Protein AF-A0AB38U977-F1 (afdb_monomer_lite)

Secondary structure (DSSP, 8-state):
-PPPP--GGGSPPP-S--SEEEEEE-TTSPEEEEEHHHHHHHHHHHHHHHHHHHHHHHHHHHHHHHHHHHHHHHHHHHHHHHHHHHHHHHHHHHHHHHHHHHHHHHHHHHHHHHHHHHHHHHHHHHHHHHHHHHHHHHHHHHHHHHHHHHHHHHHHHHHHHHHHHHHHHHHHHHHHHHHHHHHHHHHHS--EE-TTSEEEEEETTTTEEEEEEEES-------EEEE-TTT--EEEE--TTS-GGGEEEETTEEEE---

Sequence (259 aa):
MPVKKIKVSQLKAATTLVGLWTLGVDATNKSVKVSLEFIKKAYDDVVAATKKALDAATNADTSRTQIEANESTRQTNETARVKAETNRATAETARAKAETNRSTAETDRVKAETARSTAETGRANAEKTRVESEKERVSAETARIKAEEGRVSTEKNRVTEFATIKKNAETATGNANTQADRAKDFSDHQPYMGDNGNWWKWDEAKKEYVDTGILAKGGVLYPSFDINPENMHLYMTYQDDISADMFELKEGHLIFKFK

Structure (mmCIF, N/CA/C/O backbone):
data_AF-A0AB38U977-F1
#
_entry.id   AF-A0AB38U977-F1
#
loop_
_atom_site.group_PDB
_atom_site.id
_atom_site.type_symbol
_atom_site.label_atom_id
_atom_site.label_alt_id
_atom_site.label_comp_id
_atom_site.label_asym_id
_atom_site.label_entity_id
_atom_site.label_seq_id
_atom_site.pdbx_PDB_ins_code
_atom_site.Cartn_x
_atom_site.Cartn_y
_atom_site.Cartn_z
_atom_site.occupancy
_atom_site.B_iso_or_equiv
_atom_site.auth_seq_id
_atom_site.auth_comp_id
_atom_site.auth_asym_id
_atom_site.auth_atom_id
_atom_site.pdbx_PDB_model_num
ATOM 1 N N . MET A 1 1 ? -56.861 -24.129 141.478 1.00 42.22 1 MET A N 1
ATOM 2 C CA . MET A 1 1 ? -56.143 -22.896 141.882 1.00 42.22 1 MET A CA 1
ATOM 3 C C . MET A 1 1 ? -57.058 -21.699 141.629 1.00 42.22 1 MET A C 1
ATOM 5 O O . MET A 1 1 ? -57.689 -21.695 140.576 1.00 42.22 1 MET A O 1
ATOM 9 N N . PRO A 1 2 ? -57.195 -20.727 142.548 1.00 51.97 2 PRO A N 1
ATOM 10 C CA . PRO A 1 2 ? -58.042 -19.560 142.316 1.00 51.97 2 PRO A CA 1
ATOM 11 C C . PRO A 1 2 ? -57.415 -18.635 141.263 1.00 51.97 2 PRO A C 1
ATOM 13 O O . PRO A 1 2 ? -56.235 -18.300 141.342 1.00 51.97 2 PRO A O 1
ATOM 16 N N . VAL A 1 3 ? -58.209 -18.228 140.269 1.00 55.94 3 VAL A N 1
ATOM 17 C CA . VAL A 1 3 ? -57.781 -17.325 139.189 1.00 55.94 3 VAL A CA 1
ATOM 18 C C . VAL A 1 3 ? -57.769 -15.888 139.717 1.00 55.94 3 VAL A C 1
ATOM 20 O O . VAL A 1 3 ? -58.807 -15.342 140.092 1.00 55.94 3 VAL A O 1
ATOM 23 N N . LYS A 1 4 ? -56.590 -15.263 139.762 1.00 64.00 4 LYS A N 1
ATOM 24 C CA . LYS A 1 4 ? -56.407 -13.887 140.245 1.00 64.00 4 LYS A CA 1
ATOM 25 C C . LYS A 1 4 ? -56.803 -12.894 139.142 1.00 64.00 4 LYS A C 1
ATOM 27 O O . LYS A 1 4 ? -56.197 -12.891 138.074 1.00 64.00 4 LYS A O 1
ATOM 32 N N . LYS A 1 5 ? -57.820 -12.058 139.384 1.00 69.56 5 LYS A N 1
ATOM 33 C CA . LYS A 1 5 ? -58.253 -11.005 138.445 1.00 69.56 5 LYS A CA 1
ATOM 34 C C . LYS A 1 5 ? -57.304 -9.802 138.532 1.00 69.56 5 LYS A C 1
ATOM 36 O O . LYS A 1 5 ? -57.055 -9.300 139.625 1.00 69.56 5 LYS A O 1
ATOM 41 N N . ILE A 1 6 ? -56.799 -9.342 137.390 1.00 72.44 6 ILE A N 1
ATOM 42 C CA . ILE A 1 6 ? -55.936 -8.156 137.237 1.00 72.44 6 ILE A CA 1
ATOM 43 C C . ILE A 1 6 ? -56.694 -7.064 136.476 1.00 72.44 6 ILE A C 1
ATOM 45 O O . ILE A 1 6 ? -57.514 -7.371 135.610 1.00 72.44 6 ILE A O 1
ATOM 49 N N . LYS A 1 7 ? -56.456 -5.789 136.814 1.00 70.94 7 LYS A N 1
ATOM 50 C CA . LYS A 1 7 ? -57.070 -4.652 136.104 1.00 70.94 7 LYS A CA 1
ATOM 51 C C . LYS A 1 7 ? -56.415 -4.490 134.729 1.00 70.94 7 LYS A C 1
ATOM 53 O O . LYS A 1 7 ? -55.223 -4.736 134.586 1.00 70.94 7 LYS A O 1
ATOM 58 N N . VAL A 1 8 ? -57.167 -4.022 133.730 1.00 65.00 8 VAL A N 1
ATOM 59 C CA . VAL A 1 8 ? -56.669 -3.835 132.349 1.00 65.00 8 VAL A CA 1
ATOM 60 C C . VAL A 1 8 ? -55.448 -2.905 132.295 1.00 65.00 8 VAL A C 1
ATOM 62 O O . VAL A 1 8 ? -54.514 -3.168 131.549 1.00 65.00 8 VAL A O 1
ATOM 65 N N . SER A 1 9 ? -55.386 -1.890 133.163 1.00 71.88 9 SER A N 1
ATOM 66 C CA . SER A 1 9 ? -54.233 -0.985 133.299 1.00 71.88 9 SER A CA 1
ATOM 67 C C . SER A 1 9 ? -52.959 -1.641 133.853 1.00 71.88 9 SER A C 1
ATOM 69 O O . SER A 1 9 ? -51.909 -1.009 133.871 1.00 71.88 9 SER A O 1
ATOM 71 N N . GLN A 1 10 ? -53.043 -2.888 134.325 1.00 67.69 10 GLN A N 1
ATOM 72 C CA . GLN A 1 10 ? -51.921 -3.671 134.855 1.00 67.69 10 GLN A CA 1
ATOM 73 C C . GLN A 1 10 ? -51.396 -4.700 133.841 1.00 67.69 10 GLN A C 1
ATOM 75 O O . GLN A 1 10 ? -50.469 -5.449 134.151 1.00 67.69 10 GLN A O 1
ATOM 80 N N . LEU A 1 11 ? -51.985 -4.766 132.641 1.00 66.50 11 LEU A N 1
ATOM 81 C CA . LEU A 1 11 ? -51.494 -5.606 131.553 1.00 66.50 11 LEU A CA 1
ATOM 82 C C . LEU A 1 11 ? -50.269 -4.946 130.910 1.00 66.50 11 LEU A C 1
ATOM 84 O O . LEU A 1 11 ? -50.268 -3.748 130.635 1.00 66.50 11 LEU A O 1
ATOM 88 N N . LYS A 1 12 ? -49.216 -5.732 130.660 1.00 67.50 12 LYS A N 1
ATOM 89 C CA . LYS A 1 12 ? -48.043 -5.248 129.922 1.00 67.50 12 LYS A CA 1
ATOM 90 C C . LYS A 1 12 ? -48.461 -4.874 128.501 1.00 67.50 12 LYS A C 1
ATOM 92 O O . LYS A 1 12 ? -49.124 -5.667 127.834 1.00 67.50 12 LYS A O 1
ATOM 97 N N . ALA A 1 13 ? -48.035 -3.697 128.043 1.00 65.69 13 ALA A N 1
ATOM 98 C CA . ALA A 1 13 ? -48.153 -3.323 126.641 1.00 65.69 13 ALA A CA 1
ATOM 99 C C . ALA A 1 13 ? -47.476 -4.401 125.786 1.00 65.69 13 ALA A C 1
ATOM 101 O O . ALA A 1 13 ? -46.356 -4.826 126.083 1.00 65.69 13 ALA A O 1
ATOM 102 N N . ALA A 1 14 ? -48.180 -4.886 124.767 1.00 62.53 14 ALA A N 1
ATOM 103 C CA . ALA A 1 14 ? -47.634 -5.901 123.888 1.00 62.53 14 ALA A CA 1
ATOM 104 C C . ALA A 1 14 ? -46.450 -5.309 123.115 1.00 62.53 14 ALA A C 1
ATOM 106 O O . ALA A 1 14 ? -46.581 -4.299 122.428 1.00 62.53 14 ALA A O 1
ATOM 107 N N . THR A 1 15 ? -45.291 -5.944 123.245 1.00 60.41 15 THR A N 1
ATOM 108 C CA . THR A 1 15 ? -44.050 -5.544 122.569 1.00 60.41 15 THR A CA 1
ATOM 109 C C . THR A 1 15 ? -43.818 -6.319 121.271 1.00 60.41 15 THR A C 1
ATOM 111 O O . THR A 1 15 ? -42.844 -6.057 120.571 1.00 60.41 15 THR A O 1
ATOM 114 N N . THR A 1 16 ? -44.692 -7.282 120.944 1.00 61.00 16 THR A N 1
ATOM 115 C CA . THR A 1 16 ? -44.579 -8.151 119.763 1.00 61.00 16 THR A CA 1
ATOM 116 C C . THR A 1 16 ? -45.948 -8.381 119.122 1.00 61.00 16 THR A C 1
ATOM 118 O O . THR A 1 16 ? -46.975 -8.344 119.800 1.00 61.00 16 THR A O 1
ATOM 121 N N . LEU A 1 17 ? -45.958 -8.635 117.814 1.00 58.91 17 LEU A N 1
ATOM 122 C CA . LEU A 1 17 ? -47.169 -8.867 117.016 1.00 58.91 17 LEU A CA 1
ATOM 123 C C . LEU A 1 17 ? -47.552 -10.357 116.909 1.00 58.91 17 LEU A C 1
ATOM 125 O O . LEU A 1 17 ? -48.301 -10.735 116.014 1.00 58.91 17 LEU A O 1
ATOM 129 N N . VAL A 1 18 ? -47.030 -11.213 117.791 1.00 59.50 18 VAL A N 1
ATOM 130 C CA . VAL A 1 18 ? -47.290 -12.662 117.774 1.00 59.50 18 VAL A CA 1
ATOM 131 C C . VAL A 1 18 ? -48.462 -12.982 118.713 1.00 59.50 18 VAL A C 1
ATOM 133 O O . VAL A 1 18 ? -48.432 -12.582 119.878 1.00 59.50 18 VAL A O 1
ATOM 136 N N . GLY A 1 19 ? -49.496 -13.682 118.219 1.00 63.62 19 GLY A N 1
ATOM 137 C CA . GLY A 1 19 ? -50.688 -14.078 118.986 1.00 63.62 19 GLY A CA 1
ATOM 138 C C . GLY A 1 19 ? -52.047 -13.584 118.453 1.00 63.62 19 GLY A C 1
ATOM 139 O O . GLY A 1 19 ? -52.151 -12.838 117.478 1.00 63.62 19 GLY A O 1
ATOM 140 N N . LEU A 1 20 ? -53.127 -14.015 119.121 1.00 61.03 20 LEU A N 1
ATOM 141 C CA . LEU A 1 20 ? -54.513 -13.638 118.807 1.00 61.03 20 LEU A CA 1
ATOM 142 C C . LEU A 1 20 ? -54.880 -12.308 119.472 1.00 61.03 20 LEU A C 1
ATOM 144 O O . LEU A 1 20 ? -54.935 -12.224 120.701 1.00 61.03 20 LEU A O 1
ATOM 148 N N . TRP A 1 21 ? -55.209 -11.302 118.666 1.00 62.78 21 TRP A N 1
ATOM 149 C CA . TRP A 1 21 ? -55.650 -10.002 119.168 1.00 62.78 21 TRP A CA 1
ATOM 150 C C . TRP A 1 21 ? -57.174 -9.925 119.185 1.00 62.78 21 TRP A C 1
ATOM 152 O O . TRP A 1 21 ? -57.846 -10.237 118.200 1.00 62.78 21 TRP A O 1
ATOM 162 N N . THR A 1 22 ? -57.726 -9.538 120.335 1.00 63.22 22 THR A N 1
ATOM 163 C CA . THR A 1 22 ? -59.158 -9.278 120.501 1.00 63.22 22 THR A CA 1
ATOM 164 C C . THR A 1 22 ? -59.525 -7.944 119.875 1.00 63.22 22 THR A C 1
ATOM 166 O O . THR A 1 22 ? -59.123 -6.903 120.383 1.00 63.22 22 THR A O 1
ATOM 169 N N . LEU A 1 23 ? -60.312 -7.985 118.801 1.00 65.19 23 LEU A N 1
ATOM 170 C CA . LEU A 1 23 ? -60.865 -6.792 118.145 1.00 65.19 23 LEU A CA 1
ATOM 171 C C . LEU A 1 23 ? -62.081 -6.237 118.901 1.00 65.19 23 LEU A C 1
ATOM 173 O O . LEU A 1 23 ? -62.379 -5.051 118.823 1.00 65.19 23 LEU A O 1
ATOM 177 N N . GLY A 1 24 ? -62.773 -7.107 119.637 1.00 66.19 24 GLY A N 1
ATOM 178 C CA . GLY A 1 24 ? -63.973 -6.794 120.400 1.00 66.19 24 GLY A CA 1
ATOM 179 C C . GLY A 1 24 ? -64.594 -8.056 120.994 1.00 66.19 24 GLY A C 1
ATOM 180 O O . GLY A 1 24 ? -63.995 -9.138 120.960 1.00 66.19 24 GLY A O 1
ATOM 181 N N . VAL A 1 25 ? -65.801 -7.921 121.537 1.00 64.62 25 VAL A N 1
ATOM 182 C CA . VAL A 1 25 ? -66.646 -9.052 121.931 1.00 64.62 25 VAL A CA 1
ATOM 183 C C . VAL A 1 25 ? -67.865 -9.113 121.020 1.00 64.62 25 VAL A C 1
ATOM 185 O O . VAL A 1 25 ? -68.363 -8.081 120.579 1.00 64.62 25 VAL A O 1
ATOM 188 N N . ASP A 1 26 ? -68.314 -10.319 120.700 1.00 68.69 26 ASP A N 1
ATOM 189 C CA . ASP A 1 26 ? -69.550 -10.522 119.955 1.00 68.69 26 ASP A CA 1
ATOM 190 C C . ASP A 1 26 ? -70.787 -10.219 120.822 1.00 68.69 26 ASP A C 1
ATOM 192 O O . ASP A 1 26 ? -70.689 -9.940 122.021 1.00 68.69 26 ASP A O 1
ATOM 196 N N . ALA A 1 27 ? -71.977 -10.311 120.222 1.00 68.62 27 ALA A N 1
ATOM 197 C CA . ALA A 1 27 ? -73.258 -10.090 120.899 1.00 68.62 27 ALA A CA 1
ATOM 198 C C . ALA A 1 27 ? -73.514 -11.035 122.098 1.00 68.62 27 ALA A C 1
ATOM 200 O O . ALA A 1 27 ? -74.475 -10.838 122.837 1.00 68.62 27 ALA A O 1
ATOM 201 N N . THR A 1 28 ? -72.661 -12.045 122.315 1.00 74.00 28 THR A N 1
ATOM 202 C CA . THR A 1 28 ? -72.713 -12.986 123.445 1.00 74.00 28 THR A CA 1
ATOM 203 C C . THR A 1 28 ? -71.602 -12.757 124.476 1.00 74.00 28 THR A C 1
ATOM 205 O O . THR A 1 28 ? -71.365 -13.613 125.330 1.00 74.00 28 THR A O 1
ATOM 208 N N . ASN A 1 29 ? -70.925 -11.603 124.429 1.00 66.19 29 ASN A N 1
ATOM 209 C CA . ASN A 1 29 ? -69.777 -11.258 125.274 1.00 66.19 29 ASN A CA 1
ATOM 210 C C . ASN A 1 29 ? -68.562 -12.197 125.108 1.00 66.19 29 ASN A C 1
ATOM 212 O O . ASN A 1 29 ? -67.712 -12.273 126.001 1.00 66.19 29 ASN A O 1
ATOM 216 N N . LYS A 1 30 ? -68.425 -12.896 123.971 1.00 69.44 30 LYS A N 1
ATOM 217 C CA . LYS A 1 30 ? -67.238 -13.711 123.667 1.00 69.44 30 LYS A CA 1
ATOM 218 C C . LYS A 1 30 ? -66.252 -12.947 122.794 1.00 69.44 30 LYS A C 1
ATOM 220 O O . LYS A 1 30 ? -66.614 -12.260 121.850 1.00 69.44 30 LYS A O 1
ATOM 225 N N . SER A 1 31 ? -64.973 -13.086 123.119 1.00 66.94 31 SER A N 1
ATOM 226 C CA . SER A 1 31 ? -63.852 -12.468 122.414 1.00 66.94 31 SER A CA 1
ATOM 227 C C . SER A 1 31 ? -63.798 -12.861 120.933 1.00 66.94 31 SER A C 1
ATOM 229 O O . SER A 1 31 ? -63.507 -14.019 120.627 1.00 66.94 31 SER A O 1
ATOM 231 N N . VAL A 1 32 ? -63.963 -11.899 120.022 1.00 66.81 32 VAL A N 1
ATOM 232 C CA . VAL A 1 32 ? -63.649 -12.092 118.599 1.00 66.81 32 VAL A CA 1
ATOM 233 C C . VAL A 1 32 ? -62.161 -11.843 118.415 1.00 66.81 32 VAL A C 1
ATOM 235 O O . VAL A 1 32 ? -61.651 -10.759 118.715 1.00 66.81 32 VAL A O 1
ATOM 238 N N . LYS A 1 33 ? -61.452 -12.877 117.968 1.00 67.56 33 LYS A N 1
ATOM 239 C CA . LYS A 1 33 ? -59.996 -12.881 117.874 1.00 67.56 33 LYS A CA 1
ATOM 240 C C . LYS A 1 33 ? -59.572 -13.091 116.430 1.00 67.56 33 LYS A C 1
ATOM 242 O O . LYS A 1 33 ? -60.086 -13.988 115.768 1.00 67.56 33 LYS A O 1
ATOM 247 N N . VAL A 1 34 ? -58.606 -12.307 115.973 1.00 67.06 34 VAL A N 1
ATOM 248 C CA . VAL A 1 34 ? -57.943 -12.520 114.682 1.00 67.06 34 VAL A CA 1
ATOM 249 C C . VAL A 1 34 ? -56.497 -12.931 114.910 1.00 67.06 34 VAL A C 1
ATOM 251 O O . VAL A 1 34 ? -55.835 -12.425 115.819 1.00 67.06 34 VAL A O 1
ATOM 254 N N . SER A 1 35 ? -56.020 -13.877 114.101 1.00 72.25 35 SER A N 1
ATOM 255 C CA . SER A 1 35 ? -54.602 -14.237 114.058 1.00 72.25 35 SER A CA 1
ATOM 256 C C . SER A 1 35 ? -53.872 -13.216 113.194 1.00 72.25 35 SER A C 1
ATOM 258 O O . SER A 1 35 ? -54.128 -13.098 111.993 1.00 72.25 35 SER A O 1
ATOM 260 N N . LEU A 1 36 ? -52.950 -12.479 113.810 1.00 72.12 36 LEU A N 1
ATOM 261 C CA . LEU A 1 36 ? -52.041 -11.601 113.079 1.00 72.12 36 LEU A CA 1
ATOM 262 C C . LEU A 1 36 ? -51.074 -12.399 112.189 1.00 72.12 36 LEU A C 1
ATOM 264 O O . LEU A 1 36 ? -50.612 -11.863 111.184 1.00 72.12 36 LEU A O 1
ATOM 268 N N . GLU A 1 37 ? -50.815 -13.681 112.487 1.00 77.69 37 GLU A N 1
ATOM 269 C CA . GLU A 1 37 ? -49.976 -14.539 111.638 1.00 77.69 37 GLU A CA 1
ATOM 270 C C . GLU A 1 37 ? -50.605 -14.787 110.259 1.00 77.69 37 GLU A C 1
ATOM 272 O O . GLU A 1 37 ? -49.903 -14.757 109.248 1.00 77.69 37 GLU A O 1
ATOM 277 N N . PHE A 1 38 ? -51.925 -14.987 110.195 1.00 79.75 38 PHE A N 1
ATOM 278 C CA . PHE A 1 38 ? -52.635 -15.181 108.927 1.00 79.75 38 PHE A CA 1
ATOM 279 C C . PHE A 1 38 ? -52.581 -13.928 108.042 1.00 79.75 38 PHE A C 1
ATOM 281 O O . PHE A 1 38 ? -52.283 -14.016 106.850 1.00 79.75 38 PHE A O 1
ATOM 288 N N . ILE A 1 39 ? -52.802 -12.752 108.639 1.00 82.19 39 ILE A N 1
ATOM 289 C CA . ILE A 1 39 ? -52.722 -11.458 107.944 1.00 82.19 39 ILE A CA 1
ATOM 290 C C . ILE A 1 39 ? -51.292 -11.206 107.457 1.00 82.19 39 ILE A C 1
ATOM 292 O O . ILE A 1 39 ? -51.095 -10.795 106.314 1.00 82.19 39 ILE A O 1
ATOM 296 N N . LYS A 1 40 ? -50.288 -11.518 108.287 1.00 83.88 40 LYS A N 1
ATOM 297 C CA . LYS A 1 40 ? -48.880 -11.409 107.905 1.00 83.88 40 LYS A CA 1
ATOM 298 C C . LYS A 1 40 ? -48.548 -12.309 106.711 1.00 83.88 40 LYS A C 1
ATOM 300 O O . LYS A 1 40 ? -47.909 -11.846 105.775 1.00 83.88 40 LYS A O 1
ATOM 305 N N . LYS A 1 41 ? -49.003 -13.566 106.712 1.00 87.31 41 LYS A N 1
ATOM 306 C CA . LYS A 1 41 ? -48.751 -14.497 105.604 1.00 87.31 41 LYS A CA 1
ATOM 307 C C . LYS A 1 41 ? -49.393 -14.025 104.297 1.00 87.31 41 LYS A C 1
ATOM 309 O O . LYS A 1 41 ? -48.731 -14.031 103.268 1.00 87.31 41 LYS A O 1
ATOM 314 N N . ALA A 1 42 ? -50.657 -13.597 104.335 1.00 87.44 42 ALA A N 1
ATOM 315 C CA . ALA A 1 42 ? -51.336 -13.065 103.154 1.00 87.44 42 ALA A CA 1
ATOM 316 C C . ALA A 1 42 ? -50.618 -11.822 102.600 1.00 87.44 42 ALA A C 1
ATOM 318 O O . ALA A 1 42 ? -50.458 -11.686 101.390 1.00 87.44 42 ALA A O 1
ATOM 319 N N . TYR A 1 43 ? -50.134 -10.948 103.488 1.00 90.62 43 TYR A N 1
ATOM 320 C CA . TYR A 1 43 ? -49.311 -9.805 103.108 1.00 90.62 43 TYR A CA 1
ATOM 321 C C . TYR A 1 43 ? -47.988 -10.238 102.458 1.00 90.62 43 TYR A C 1
ATOM 323 O O . TYR A 1 43 ? -47.673 -9.769 101.367 1.00 90.62 43 TYR A O 1
ATOM 331 N N . ASP A 1 44 ? -47.244 -11.163 103.073 1.00 91.75 44 ASP A N 1
ATOM 332 C CA . ASP A 1 44 ? -45.977 -11.674 102.535 1.00 91.75 44 ASP A CA 1
ATOM 333 C C . ASP A 1 44 ? -46.172 -12.334 101.149 1.00 91.75 44 ASP A C 1
ATOM 335 O O . ASP A 1 44 ? -45.371 -12.106 100.241 1.00 91.75 44 ASP A O 1
ATOM 339 N N . ASP A 1 45 ? -47.256 -13.097 100.955 1.00 92.62 45 ASP A N 1
ATOM 340 C CA . ASP A 1 45 ? -47.601 -13.741 99.679 1.00 92.62 45 ASP A CA 1
ATOM 341 C C . ASP A 1 45 ? -47.921 -12.699 98.587 1.00 92.62 45 ASP A C 1
ATOM 343 O O . ASP A 1 45 ? -47.436 -12.812 97.457 1.00 92.62 45 ASP A O 1
ATOM 347 N N . VAL A 1 46 ? -48.686 -11.648 98.918 1.00 95.12 46 VAL A 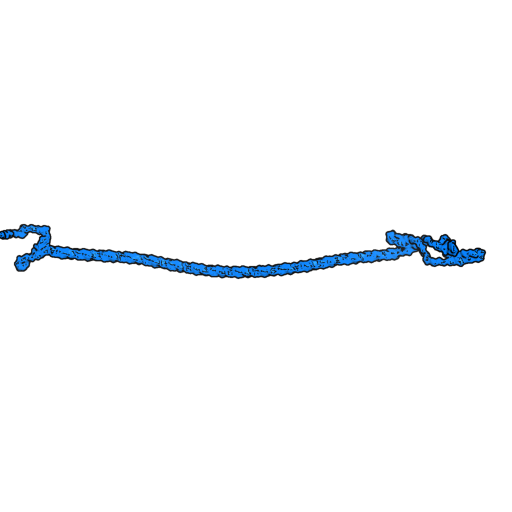N 1
ATOM 348 C CA . VAL A 1 46 ? -48.973 -10.529 98.000 1.00 95.12 46 VAL A CA 1
ATOM 349 C C . VAL A 1 46 ? -47.696 -9.767 97.659 1.00 95.12 46 VAL A C 1
ATOM 351 O O . VAL A 1 46 ? -47.458 -9.470 96.487 1.00 95.12 46 VAL A O 1
ATOM 354 N N . VAL A 1 47 ? -46.837 -9.489 98.642 1.00 95.81 47 VAL A N 1
ATOM 355 C CA . VAL A 1 47 ? -45.538 -8.842 98.414 1.00 95.81 47 VAL A CA 1
ATOM 356 C C . VAL A 1 47 ? -44.671 -9.697 97.487 1.00 95.81 47 VAL A C 1
ATOM 358 O O . VAL A 1 47 ? -44.095 -9.174 96.532 1.00 95.81 47 VAL A O 1
ATOM 361 N N . ALA A 1 48 ? -44.619 -11.013 97.703 1.00 95.38 48 ALA A N 1
ATOM 362 C CA . ALA A 1 48 ? -43.858 -11.934 96.864 1.00 95.38 48 ALA A CA 1
ATOM 363 C C . ALA A 1 48 ? -44.401 -12.010 95.427 1.00 95.38 48 ALA A C 1
ATOM 365 O O . ALA A 1 48 ? -43.621 -11.993 94.472 1.00 95.38 48 ALA A O 1
ATOM 366 N N . ALA A 1 49 ? -45.724 -12.064 95.254 1.00 95.81 49 ALA A N 1
ATOM 367 C CA . ALA A 1 49 ? -46.365 -12.043 93.941 1.00 95.81 49 ALA A CA 1
ATOM 368 C C . ALA A 1 49 ? -46.114 -10.717 93.206 1.00 95.81 49 ALA A C 1
ATOM 370 O O . ALA A 1 49 ? -45.751 -10.723 92.030 1.00 95.81 49 ALA A O 1
ATOM 371 N N . THR A 1 50 ? -46.224 -9.593 93.916 1.00 96.25 50 THR A N 1
ATOM 372 C CA . THR A 1 50 ? -45.957 -8.255 93.369 1.00 96.25 50 THR A CA 1
ATOM 373 C C . THR A 1 50 ? -44.499 -8.121 92.943 1.00 96.25 50 THR A C 1
ATOM 375 O O . THR A 1 50 ? -44.221 -7.612 91.861 1.00 96.25 50 THR A O 1
ATOM 378 N N . LYS A 1 51 ? -43.561 -8.650 93.741 1.00 97.19 51 LYS A N 1
ATOM 379 C CA . LYS A 1 51 ? -42.138 -8.684 93.388 1.00 97.19 51 LYS A CA 1
ATOM 380 C C . LYS A 1 51 ? -41.884 -9.498 92.118 1.00 97.19 51 LYS A C 1
ATOM 382 O O . LYS A 1 51 ? -41.233 -8.999 91.212 1.00 97.19 51 LYS A O 1
ATOM 387 N N . LYS A 1 52 ? -42.463 -10.698 92.001 1.00 96.62 52 LYS A N 1
ATOM 388 C CA . LYS A 1 52 ? -42.354 -11.513 90.776 1.00 96.62 52 LYS A CA 1
ATOM 389 C C . LYS A 1 52 ? -42.931 -10.809 89.547 1.00 96.62 52 LYS A C 1
ATOM 391 O O . LYS A 1 52 ? -42.343 -10.892 88.474 1.00 96.62 52 LYS A O 1
ATOM 396 N N . ALA A 1 53 ? -44.071 -10.132 89.691 1.00 96.62 53 ALA A N 1
ATOM 397 C CA . ALA A 1 53 ? -44.673 -9.362 88.604 1.00 96.62 53 ALA A CA 1
ATOM 398 C C . ALA A 1 53 ? -43.779 -8.184 88.186 1.00 96.62 53 ALA A C 1
ATOM 400 O O . ALA A 1 53 ? -43.600 -7.948 86.993 1.00 96.62 53 ALA A O 1
ATOM 401 N N . LEU A 1 54 ? -43.172 -7.495 89.157 1.00 97.00 54 LEU A N 1
ATOM 402 C CA . LEU A 1 54 ? -42.217 -6.418 88.908 1.00 97.00 54 LEU A CA 1
ATOM 403 C C . LEU A 1 54 ? -40.956 -6.927 88.195 1.00 97.00 54 LEU A C 1
ATOM 405 O O . LEU A 1 54 ? -40.524 -6.317 87.218 1.00 97.00 54 LEU A O 1
ATOM 409 N N . ASP A 1 55 ? -40.404 -8.061 88.626 1.00 96.81 55 ASP A N 1
ATOM 410 C CA . ASP A 1 55 ? -39.242 -8.689 87.987 1.00 96.81 55 ASP A CA 1
ATOM 411 C C . ASP A 1 55 ? -39.570 -9.106 86.541 1.00 96.81 55 ASP A C 1
ATOM 413 O O . ASP A 1 55 ? -38.801 -8.839 85.619 1.00 96.81 55 ASP A O 1
ATOM 417 N N . ALA A 1 56 ? -40.747 -9.700 86.309 1.00 96.75 56 ALA A N 1
ATOM 418 C CA . ALA A 1 56 ? -41.204 -10.073 84.970 1.00 96.75 56 ALA A CA 1
ATOM 419 C C . ALA A 1 56 ? -41.398 -8.851 84.058 1.00 96.75 56 ALA A C 1
ATOM 421 O O . ALA A 1 56 ? -40.974 -8.880 82.902 1.00 96.75 56 ALA A O 1
ATOM 422 N N . ALA A 1 57 ? -41.987 -7.770 84.578 1.00 96.94 57 ALA A N 1
ATOM 423 C CA . ALA A 1 57 ? -42.140 -6.514 83.848 1.00 96.94 57 ALA A CA 1
ATOM 424 C C . ALA A 1 57 ? -40.776 -5.893 83.503 1.00 96.94 57 ALA A C 1
ATOM 426 O O . ALA A 1 57 ? -40.561 -5.469 82.370 1.00 96.94 57 ALA A O 1
ATOM 427 N N . THR A 1 58 ? -39.830 -5.918 84.444 1.00 97.19 58 THR A N 1
ATOM 428 C CA . THR A 1 58 ? -38.462 -5.412 84.243 1.00 97.19 58 THR A CA 1
ATOM 429 C C . THR A 1 58 ? -37.715 -6.226 83.182 1.00 97.19 58 THR A C 1
ATOM 431 O O . THR A 1 58 ? -37.067 -5.665 82.297 1.00 97.19 58 THR A O 1
ATOM 434 N N . ASN A 1 59 ? -37.845 -7.555 83.208 1.00 96.75 59 ASN A N 1
ATOM 435 C CA . ASN A 1 59 ? -37.248 -8.439 82.205 1.00 96.75 59 ASN A CA 1
ATOM 436 C C . ASN A 1 59 ? -37.858 -8.230 80.810 1.00 96.75 59 ASN A C 1
ATOM 438 O O . ASN A 1 59 ? -37.137 -8.246 79.808 1.00 96.75 59 ASN A O 1
ATOM 442 N N . ALA A 1 60 ? -39.175 -8.017 80.734 1.00 97.12 60 ALA A N 1
ATOM 443 C CA . ALA A 1 60 ? -39.861 -7.710 79.483 1.00 97.12 60 ALA A CA 1
ATOM 444 C C . ALA A 1 60 ? -39.403 -6.362 78.906 1.00 97.12 60 ALA A C 1
ATOM 446 O O . ALA A 1 60 ? -39.116 -6.279 77.712 1.00 97.12 60 ALA A O 1
ATOM 447 N N . ASP A 1 61 ? -39.258 -5.334 79.746 1.00 97.00 61 ASP A N 1
ATOM 448 C CA . ASP A 1 61 ? -38.775 -4.017 79.318 1.00 97.00 61 ASP A CA 1
ATOM 449 C C . ASP A 1 61 ? -37.305 -4.049 78.868 1.00 97.00 61 ASP A C 1
ATOM 451 O O . ASP A 1 61 ? -36.943 -3.471 77.840 1.00 97.00 61 ASP A O 1
ATOM 455 N N . THR A 1 62 ? -36.472 -4.830 79.562 1.00 97.62 62 THR A N 1
ATOM 456 C CA . THR A 1 62 ? -35.082 -5.088 79.152 1.00 97.62 62 THR A CA 1
ATOM 457 C C . THR A 1 62 ? -35.034 -5.771 77.782 1.00 97.62 62 THR A C 1
ATOM 459 O O . THR A 1 62 ? -34.287 -5.351 76.898 1.00 97.62 62 THR A O 1
ATOM 462 N N . SER A 1 63 ? -35.876 -6.788 77.567 1.00 97.00 63 SER A N 1
ATOM 463 C CA . SER A 1 63 ? -35.955 -7.509 76.290 1.00 97.00 63 SER A CA 1
ATOM 464 C C . SER A 1 63 ? -36.438 -6.607 75.154 1.00 97.00 63 SER A C 1
ATOM 466 O O . SER A 1 63 ? -35.867 -6.635 74.065 1.00 97.00 63 SER A O 1
ATOM 468 N N . ARG A 1 64 ? -37.450 -5.768 75.409 1.00 97.38 64 ARG A N 1
ATOM 469 C CA . ARG A 1 64 ? -37.942 -4.761 74.458 1.00 97.38 64 ARG A CA 1
ATOM 470 C C . ARG A 1 64 ? -36.822 -3.808 74.047 1.00 97.38 64 ARG A C 1
ATOM 472 O O . ARG A 1 64 ? -36.564 -3.659 72.856 1.00 97.38 64 ARG A O 1
ATOM 479 N N . THR A 1 65 ? -36.115 -3.243 75.023 1.00 97.50 65 THR A N 1
ATOM 480 C CA . THR A 1 65 ? -34.987 -2.329 74.786 1.00 97.50 65 THR A CA 1
ATOM 481 C C . THR A 1 65 ? -33.889 -3.000 73.956 1.00 97.50 65 THR A C 1
ATOM 483 O O . THR A 1 65 ? -33.326 -2.396 73.044 1.00 97.50 65 THR A O 1
ATOM 486 N N . GLN A 1 66 ? -33.609 -4.281 74.211 1.00 97.69 66 GLN A N 1
ATOM 487 C CA . GLN A 1 66 ? -32.616 -5.028 73.444 1.00 97.69 66 GLN A CA 1
ATOM 488 C C . GLN A 1 66 ? -33.067 -5.332 72.006 1.00 97.69 66 GLN A C 1
ATOM 490 O O . GLN A 1 66 ? -32.253 -5.259 71.085 1.00 97.69 66 GLN A O 1
ATOM 495 N N . ILE A 1 67 ? -34.350 -5.632 71.786 1.00 97.75 67 ILE A N 1
ATOM 496 C CA . ILE A 1 67 ? -34.919 -5.793 70.439 1.00 97.75 67 ILE A CA 1
ATOM 497 C C . ILE A 1 67 ? -34.830 -4.475 69.663 1.00 97.75 67 ILE A C 1
ATOM 499 O O . ILE A 1 67 ? -34.385 -4.485 68.517 1.00 97.75 67 ILE A O 1
ATOM 503 N N . GLU A 1 68 ? -35.185 -3.350 70.287 1.00 97.62 68 GLU A N 1
ATOM 504 C CA . GLU A 1 68 ? -35.088 -2.014 69.682 1.00 97.62 68 GLU A CA 1
ATOM 505 C C . GLU A 1 68 ? -33.637 -1.676 69.288 1.00 97.62 68 GLU A C 1
ATOM 507 O O . GLU A 1 68 ? -33.383 -1.216 68.172 1.00 97.62 68 GLU A O 1
ATOM 512 N N . ALA A 1 69 ? -32.661 -1.984 70.149 1.00 97.69 69 ALA A N 1
ATOM 513 C CA . ALA A 1 69 ? -31.240 -1.791 69.851 1.00 97.69 69 ALA A CA 1
ATOM 514 C C . ALA A 1 69 ? -30.739 -2.686 68.698 1.00 97.69 69 ALA A C 1
ATOM 516 O O . ALA A 1 69 ? -30.016 -2.225 67.806 1.00 97.69 69 ALA A O 1
ATOM 517 N N . ASN A 1 70 ? -31.145 -3.960 68.682 1.00 97.81 70 ASN A N 1
ATOM 518 C CA . ASN A 1 70 ? -30.806 -4.895 67.607 1.00 97.81 70 ASN A CA 1
ATOM 519 C C . ASN A 1 70 ? -31.415 -4.460 66.270 1.00 97.81 70 ASN A C 1
ATOM 521 O O . ASN A 1 70 ? -30.761 -4.557 65.231 1.00 97.81 70 ASN A O 1
ATOM 525 N N . GLU A 1 71 ? -32.649 -3.960 66.291 1.00 97.88 71 GLU A N 1
ATOM 526 C CA . GLU A 1 71 ? -33.339 -3.491 65.095 1.00 97.88 71 GLU A CA 1
ATOM 527 C C . GLU A 1 71 ? -32.698 -2.216 64.538 1.00 97.88 71 GLU A C 1
ATOM 529 O O . GLU A 1 71 ? -32.419 -2.144 63.342 1.00 97.88 71 GLU A O 1
ATOM 534 N N . SER A 1 72 ? -32.328 -1.270 65.403 1.00 98.00 72 SER A N 1
ATOM 535 C CA . SER A 1 72 ? -31.542 -0.089 65.016 1.00 98.00 72 SER A CA 1
ATOM 536 C C . SER A 1 72 ? -30.198 -0.470 64.368 1.00 98.00 72 SER A C 1
ATOM 538 O O . SER A 1 72 ? -29.803 0.064 63.323 1.00 98.00 72 SER A O 1
ATOM 540 N N . THR A 1 73 ? -29.520 -1.480 64.925 1.00 98.25 73 THR A N 1
ATOM 541 C CA . THR A 1 73 ? -28.269 -2.013 64.361 1.00 98.25 73 THR A CA 1
ATOM 542 C C . THR A 1 73 ? -28.500 -2.661 62.992 1.00 98.25 73 THR A C 1
ATOM 544 O O . THR A 1 73 ? -27.748 -2.406 62.048 1.00 98.25 73 THR A O 1
ATOM 547 N N . ARG A 1 74 ? -29.563 -3.464 62.844 1.00 98.50 74 ARG A N 1
ATOM 548 C CA . ARG A 1 74 ? -29.936 -4.092 61.567 1.00 98.50 74 ARG A CA 1
ATOM 549 C C . ARG A 1 74 ? -30.213 -3.043 60.490 1.00 98.50 74 ARG A C 1
ATOM 551 O O . ARG A 1 74 ? -29.699 -3.178 59.384 1.00 98.50 74 ARG A O 1
ATOM 558 N N . GLN A 1 75 ? -30.967 -1.993 60.814 1.00 98.50 75 GLN A N 1
ATOM 559 C CA . GLN A 1 75 ? -31.290 -0.903 59.885 1.00 98.50 75 GLN A CA 1
ATOM 560 C C . GLN A 1 75 ? -30.042 -0.134 59.439 1.00 98.50 75 GLN A C 1
ATOM 562 O O . GLN A 1 75 ? -29.897 0.191 58.257 1.00 98.50 75 GLN A O 1
ATOM 567 N N . THR A 1 76 ? -29.104 0.100 60.359 1.00 98.38 76 THR A N 1
ATOM 568 C CA . THR A 1 76 ? -27.812 0.728 60.043 1.00 98.38 76 THR A CA 1
ATOM 569 C C . THR A 1 76 ? -26.995 -0.141 59.084 1.00 98.38 76 THR A C 1
ATOM 571 O O . THR A 1 76 ? -26.507 0.349 58.062 1.00 98.38 76 THR A O 1
ATOM 574 N N . ASN A 1 77 ? -26.899 -1.445 59.361 1.00 98.31 77 ASN A N 1
ATOM 575 C CA . ASN A 1 77 ? -26.192 -2.396 58.501 1.00 98.31 77 ASN A CA 1
ATOM 576 C C . ASN A 1 77 ? -26.842 -2.515 57.117 1.00 98.31 77 ASN A C 1
ATOM 578 O O . ASN A 1 77 ? -26.140 -2.558 56.108 1.00 98.31 77 ASN A O 1
ATOM 582 N N . GLU A 1 78 ? -28.173 -2.526 57.056 1.00 98.38 78 GLU A N 1
ATOM 583 C CA . GLU A 1 78 ? -28.910 -2.599 55.797 1.00 98.38 78 GLU A CA 1
ATOM 584 C C . GLU A 1 78 ? -28.708 -1.338 54.952 1.00 98.38 78 GLU A C 1
ATOM 586 O O . GLU A 1 78 ? -28.421 -1.425 53.758 1.00 98.38 78 GLU A O 1
ATOM 591 N N . THR A 1 79 ? -28.729 -0.162 55.580 1.00 98.44 79 THR A N 1
ATOM 592 C CA . THR A 1 79 ? -28.413 1.108 54.913 1.00 98.44 79 THR A CA 1
ATOM 593 C C . THR A 1 79 ? -26.991 1.098 54.344 1.00 98.44 79 THR A C 1
ATOM 595 O O . THR A 1 79 ? -26.766 1.502 53.199 1.00 98.44 79 THR A O 1
ATOM 598 N N . ALA A 1 80 ? -26.017 0.588 55.107 1.00 98.44 80 ALA A N 1
ATOM 599 C CA . ALA A 1 80 ? -24.639 0.450 54.644 1.00 98.44 80 ALA A CA 1
ATOM 600 C C . ALA A 1 80 ? -24.516 -0.538 53.469 1.00 98.44 80 ALA A C 1
ATOM 602 O O . ALA A 1 80 ? -23.823 -0.243 52.491 1.00 98.44 80 ALA A O 1
ATOM 603 N N . ARG A 1 81 ? -25.229 -1.673 53.522 1.00 98.69 81 ARG A N 1
ATOM 604 C CA . ARG A 1 81 ? -25.280 -2.674 52.446 1.00 98.69 81 ARG A CA 1
ATOM 605 C C . ARG A 1 81 ? -25.854 -2.086 51.158 1.00 98.69 81 ARG A C 1
ATOM 607 O O . ARG A 1 81 ? -25.237 -2.228 50.105 1.00 98.69 81 ARG A O 1
ATOM 614 N N . VAL A 1 82 ? -26.981 -1.379 51.239 1.00 98.69 82 VAL A N 1
ATOM 615 C CA . VAL A 1 82 ? -27.618 -0.719 50.085 1.00 98.69 82 VAL A CA 1
ATOM 616 C C . VAL A 1 82 ? -26.684 0.320 49.460 1.00 98.69 82 VAL A C 1
ATOM 618 O O . VAL A 1 82 ? -26.545 0.377 48.234 1.00 98.69 82 VAL A O 1
ATOM 621 N N . LYS A 1 83 ? -25.977 1.106 50.281 1.00 98.50 83 LYS A N 1
ATOM 622 C CA . LYS A 1 83 ? -24.979 2.072 49.797 1.00 98.50 83 LYS A CA 1
ATOM 623 C C . LYS A 1 83 ? -23.813 1.383 49.082 1.00 98.50 83 LYS A C 1
ATOM 625 O O . LYS A 1 83 ? -23.405 1.828 48.010 1.00 98.50 83 LYS A O 1
ATOM 630 N N . ALA A 1 84 ? -23.287 0.297 49.649 1.00 98.50 84 ALA A N 1
ATOM 631 C CA . ALA A 1 84 ? -22.214 -0.479 49.031 1.00 98.50 84 ALA A CA 1
ATOM 632 C C . ALA A 1 84 ? -22.652 -1.085 47.687 1.00 98.50 84 ALA A C 1
ATOM 634 O O . ALA A 1 84 ? -21.910 -1.006 46.708 1.00 98.50 84 ALA A O 1
ATOM 635 N N . GLU A 1 85 ? -23.874 -1.614 47.614 1.00 98.50 85 GLU A N 1
ATOM 636 C CA . GLU A 1 85 ? -24.432 -2.178 46.385 1.00 98.50 85 GLU A CA 1
ATOM 637 C C . GLU A 1 85 ? -24.637 -1.108 45.303 1.00 98.50 85 GLU A C 1
ATOM 639 O O . GLU A 1 85 ? -24.263 -1.307 44.149 1.00 98.50 85 GLU A O 1
ATOM 644 N N . THR A 1 86 ? -25.127 0.071 45.688 1.00 98.56 86 THR A N 1
ATOM 645 C CA . THR A 1 86 ? -25.278 1.220 44.778 1.00 98.56 86 THR A CA 1
ATOM 646 C C . THR A 1 86 ? -23.928 1.661 44.202 1.00 98.56 86 THR A C 1
ATOM 648 O O . THR A 1 86 ? -23.794 1.897 42.996 1.00 98.56 86 THR A O 1
ATOM 651 N N . ASN A 1 87 ? -22.892 1.718 45.044 1.00 98.56 87 ASN A N 1
ATOM 652 C CA . ASN A 1 87 ? -21.533 2.035 44.604 1.00 98.56 87 ASN A CA 1
ATOM 653 C C . ASN A 1 87 ? -20.985 0.963 43.652 1.00 98.56 87 ASN A C 1
ATOM 655 O O . ASN A 1 87 ? -20.378 1.298 42.633 1.00 98.56 87 ASN A O 1
ATOM 659 N N . ARG A 1 88 ? -21.229 -0.321 43.947 1.00 98.69 88 ARG A N 1
ATOM 660 C CA . ARG A 1 88 ? -20.823 -1.440 43.087 1.00 98.69 88 ARG A CA 1
ATOM 661 C C . ARG A 1 88 ? -21.492 -1.368 41.715 1.00 98.69 88 ARG A C 1
ATOM 663 O O . ARG A 1 88 ? -20.798 -1.488 40.708 1.00 98.69 88 ARG A O 1
ATOM 670 N N . ALA A 1 89 ? -22.798 -1.111 41.666 1.00 98.69 89 ALA A N 1
ATOM 671 C CA . ALA A 1 89 ? -23.546 -0.956 40.418 1.00 98.69 89 ALA A CA 1
ATOM 672 C C . ALA A 1 89 ? -23.027 0.224 39.574 1.00 98.69 89 ALA A C 1
ATOM 674 O O . ALA A 1 89 ? -22.865 0.110 38.356 1.00 98.69 89 ALA A O 1
ATOM 675 N N . THR A 1 90 ? -22.686 1.338 40.226 1.00 98.56 90 THR A N 1
ATOM 676 C CA . THR A 1 90 ? -22.084 2.507 39.563 1.00 98.56 90 THR A CA 1
ATOM 677 C C . THR A 1 90 ? -20.710 2.169 38.978 1.00 98.56 90 THR A C 1
ATOM 679 O O . THR A 1 90 ? -20.426 2.494 37.824 1.00 98.56 90 THR A O 1
ATOM 682 N N . ALA A 1 91 ? -19.867 1.466 39.740 1.00 98.50 91 ALA A N 1
ATOM 683 C CA . ALA A 1 91 ? -18.547 1.038 39.284 1.00 98.50 91 ALA A CA 1
ATOM 684 C C . ALA A 1 91 ? -18.619 0.027 38.126 1.00 98.50 91 ALA A C 1
ATOM 686 O O . ALA A 1 91 ? -17.804 0.090 37.208 1.00 98.50 91 ALA A O 1
ATOM 687 N N . GLU A 1 92 ? -19.588 -0.893 38.141 1.00 98.62 92 GLU A N 1
ATOM 688 C CA . GLU A 1 92 ? -19.823 -1.830 37.033 1.00 98.62 92 GLU A CA 1
ATOM 689 C C . GLU A 1 92 ? -20.285 -1.095 35.770 1.00 98.62 92 GLU A C 1
ATOM 691 O O . GLU A 1 92 ? -19.749 -1.324 34.690 1.00 98.62 92 GLU A O 1
ATOM 696 N N . THR A 1 93 ? -21.192 -0.125 35.909 1.00 98.56 93 THR A N 1
ATOM 697 C CA . THR A 1 93 ? -21.635 0.716 34.785 1.00 98.56 93 THR A CA 1
ATOM 698 C C . THR A 1 93 ? -20.465 1.490 34.169 1.00 98.56 93 THR A C 1
ATOM 700 O O . THR A 1 93 ? -20.326 1.558 32.946 1.00 98.56 93 THR A O 1
ATOM 703 N N . ALA A 1 94 ? -19.580 2.044 35.005 1.00 98.56 94 ALA A N 1
ATOM 704 C CA . ALA A 1 94 ? -18.379 2.731 34.541 1.00 98.56 94 ALA A CA 1
ATOM 705 C C . ALA A 1 94 ? -17.405 1.779 33.824 1.00 98.56 94 ALA A C 1
ATOM 707 O O . ALA A 1 94 ? -16.882 2.132 32.765 1.00 98.56 94 ALA A O 1
ATOM 708 N N . ARG A 1 95 ? -17.201 0.564 34.356 1.00 98.69 95 ARG A N 1
ATOM 709 C CA . ARG A 1 95 ? -16.377 -0.472 33.714 1.00 98.69 95 ARG A CA 1
ATOM 710 C C . ARG A 1 95 ? -16.945 -0.900 32.364 1.00 98.69 95 ARG A C 1
ATOM 712 O O . ARG A 1 95 ? -16.200 -0.917 31.390 1.00 98.69 95 ARG A O 1
ATOM 719 N N . ALA A 1 96 ? -18.250 -1.148 32.275 1.00 98.69 96 ALA A N 1
ATOM 720 C CA . ALA A 1 96 ? -18.911 -1.494 31.020 1.00 98.69 96 ALA A CA 1
ATOM 721 C C . ALA A 1 96 ? -18.739 -0.393 29.960 1.00 98.69 96 ALA A C 1
ATOM 723 O O . ALA A 1 96 ? -18.418 -0.676 28.808 1.00 98.69 96 ALA A O 1
ATOM 724 N N . LYS A 1 97 ? -18.871 0.883 30.348 1.00 98.56 97 LYS A N 1
ATOM 725 C CA . LYS A 1 97 ? -18.634 2.014 29.438 1.00 98.56 97 LYS A CA 1
ATOM 726 C C . LYS A 1 97 ? -17.177 2.092 28.970 1.00 98.56 97 LYS A C 1
ATOM 728 O O . LYS A 1 97 ? -16.931 2.337 27.790 1.00 98.56 97 LYS A O 1
ATOM 733 N N . ALA A 1 98 ? -16.219 1.892 29.876 1.00 98.50 98 ALA A N 1
ATOM 734 C CA . ALA A 1 98 ? -14.800 1.876 29.530 1.00 98.50 98 ALA A CA 1
ATOM 735 C C . ALA A 1 98 ? -14.471 0.741 28.548 1.00 98.50 98 ALA A C 1
ATOM 737 O O . ALA A 1 98 ? -13.731 0.955 27.589 1.00 98.50 98 ALA A O 1
ATOM 738 N N . GLU A 1 99 ? -15.072 -0.431 28.743 1.00 98.56 99 GLU A N 1
ATOM 739 C CA . GLU A 1 99 ? -14.880 -1.590 27.876 1.00 98.56 99 GLU A CA 1
ATOM 740 C C . GLU A 1 99 ? -15.482 -1.381 26.480 1.00 98.56 99 GLU A C 1
ATOM 742 O O . GLU A 1 99 ? -14.824 -1.656 25.477 1.00 98.56 99 GLU A O 1
ATOM 747 N N . THR A 1 100 ? -16.674 -0.784 26.392 1.00 98.62 100 THR A N 1
ATOM 748 C CA . THR A 1 100 ? -17.258 -0.363 25.108 1.00 98.62 100 THR A CA 1
ATOM 749 C C . THR A 1 100 ? -16.343 0.619 24.376 1.00 98.62 100 THR A C 1
ATOM 751 O O . THR A 1 100 ? -16.070 0.442 23.191 1.00 98.62 100 THR A O 1
ATOM 754 N N . ASN A 1 101 ? -15.803 1.624 25.075 1.00 98.62 101 ASN A N 1
ATOM 755 C CA . ASN A 1 101 ? -14.866 2.576 24.472 1.00 98.62 101 ASN A CA 1
ATOM 756 C C . ASN A 1 101 ? -13.584 1.888 23.978 1.00 98.62 101 ASN A C 1
ATOM 758 O O . ASN A 1 101 ? -13.099 2.203 22.891 1.00 98.62 101 ASN A O 1
ATOM 762 N N . ARG A 1 102 ? -13.052 0.933 24.752 1.00 98.69 102 ARG A N 1
ATOM 763 C CA . ARG A 1 102 ? -11.880 0.135 24.373 1.00 98.69 102 ARG A CA 1
ATOM 764 C C . ARG A 1 102 ? -12.152 -0.693 23.116 1.00 98.69 102 ARG A C 1
ATOM 766 O O . ARG A 1 102 ? -11.313 -0.723 22.221 1.00 98.69 102 ARG A O 1
ATOM 773 N N . SER A 1 103 ? -13.322 -1.323 23.027 1.00 98.69 103 SER A N 1
ATOM 774 C CA . SER A 1 103 ? -13.744 -2.105 21.859 1.00 98.69 103 SER A CA 1
ATOM 775 C C . SER A 1 103 ? -13.883 -1.244 20.597 1.00 98.69 103 SER A C 1
ATOM 777 O O . SER A 1 103 ? -13.399 -1.627 19.528 1.00 98.69 103 SER A O 1
ATOM 779 N N . THR A 1 104 ? -14.461 -0.045 20.720 1.00 98.56 104 THR A N 1
ATOM 780 C CA . THR A 1 104 ? -14.543 0.922 19.614 1.00 98.56 104 THR A CA 1
ATOM 781 C C . THR A 1 104 ? -13.154 1.360 19.153 1.00 98.56 104 THR A C 1
ATOM 783 O O . THR A 1 104 ? -12.855 1.283 17.964 1.00 98.56 104 THR A O 1
ATOM 786 N N . ALA A 1 105 ? -12.274 1.738 20.086 1.00 98.56 105 ALA A N 1
ATOM 787 C CA . ALA A 1 105 ? -10.908 2.148 19.761 1.00 98.56 105 ALA A CA 1
ATOM 788 C C . ALA A 1 105 ? -10.118 1.030 19.060 1.00 98.56 105 ALA A C 1
ATOM 790 O O . ALA A 1 105 ? -9.385 1.289 18.107 1.00 98.56 105 ALA A O 1
ATOM 791 N N . GLU A 1 106 ? -10.296 -0.221 19.489 1.00 98.62 106 GLU A N 1
ATOM 792 C CA . GLU A 1 106 ? -9.657 -1.373 18.854 1.00 98.62 106 GLU A CA 1
ATOM 793 C C . GLU A 1 106 ? -10.200 -1.626 17.440 1.00 98.62 106 GLU A C 1
ATOM 795 O O . GLU A 1 106 ? -9.434 -1.895 16.516 1.00 98.62 106 GLU A O 1
ATOM 800 N N . THR A 1 107 ? -11.507 -1.456 17.237 1.00 98.69 107 THR A N 1
ATOM 801 C CA . THR A 1 107 ? -12.127 -1.538 15.906 1.00 98.69 107 THR A CA 1
ATOM 802 C C . THR A 1 107 ? -11.558 -0.479 14.960 1.00 98.69 107 THR A C 1
ATOM 804 O O . THR A 1 107 ? -11.229 -0.780 13.809 1.00 98.69 107 THR A O 1
ATOM 807 N N . ASP A 1 108 ? -11.397 0.755 15.436 1.00 98.62 108 ASP A N 1
ATOM 808 C CA . ASP A 1 108 ? -10.827 1.843 14.641 1.00 98.62 108 ASP A CA 1
ATOM 809 C C . ASP A 1 108 ? -9.340 1.616 14.345 1.00 98.62 108 ASP A C 1
ATOM 811 O O . ASP A 1 108 ? -8.893 1.840 13.216 1.00 98.62 108 ASP A O 1
ATOM 815 N N . ARG A 1 109 ? -8.585 1.069 15.307 1.00 98.75 109 ARG A N 1
ATOM 816 C CA . ARG A 1 109 ? -7.189 0.654 15.106 1.00 98.75 109 ARG A CA 1
ATOM 817 C C . ARG A 1 109 ? -7.067 -0.396 14.001 1.00 98.75 109 ARG A C 1
ATOM 819 O O . ARG A 1 109 ? -6.208 -0.266 13.131 1.00 98.75 109 ARG A O 1
ATOM 826 N N . VAL A 1 110 ? -7.938 -1.407 13.994 1.00 98.81 110 VAL A N 1
ATOM 827 C CA . VAL A 1 110 ? -7.959 -2.454 12.955 1.00 98.81 110 VAL A CA 1
ATOM 828 C C . VAL A 1 110 ? -8.292 -1.873 11.577 1.00 98.81 110 VAL A C 1
ATOM 830 O O . VAL A 1 110 ? -7.641 -2.227 10.590 1.00 98.81 110 VAL A O 1
ATOM 833 N N . LYS A 1 111 ? -9.255 -0.946 11.487 1.00 98.62 111 LYS A N 1
ATOM 834 C CA . LYS A 1 111 ? -9.573 -0.250 10.226 1.00 98.62 111 LYS A CA 1
ATOM 835 C C . LYS A 1 111 ? -8.383 0.557 9.710 1.00 98.62 111 LYS A C 1
ATOM 837 O O . LYS A 1 111 ? -8.051 0.458 8.529 1.00 98.62 111 LYS A O 1
ATOM 842 N N . ALA A 1 112 ? -7.724 1.318 10.585 1.00 98.62 112 ALA A N 1
ATOM 843 C CA . ALA A 1 112 ? -6.546 2.105 10.229 1.00 98.62 112 ALA A CA 1
ATOM 844 C C . ALA A 1 112 ? -5.394 1.214 9.737 1.00 98.62 112 ALA A C 1
ATOM 846 O O . ALA A 1 112 ? -4.762 1.515 8.726 1.00 98.62 112 ALA A O 1
ATOM 847 N N . GLU A 1 113 ? -5.162 0.081 10.401 1.00 98.56 113 GLU A N 1
ATOM 848 C CA . GLU A 1 113 ? -4.131 -0.879 10.005 1.00 98.56 113 GLU A CA 1
ATOM 849 C C . GLU A 1 113 ? -4.443 -1.540 8.654 1.00 98.56 113 GLU A C 1
ATOM 851 O O . GLU A 1 113 ? -3.564 -1.670 7.802 1.00 98.56 113 GLU A O 1
ATOM 856 N N . THR A 1 114 ? -5.710 -1.871 8.405 1.00 98.69 114 THR A N 1
ATOM 857 C CA . THR A 1 114 ? -6.166 -2.411 7.113 1.00 98.69 114 THR A CA 1
ATOM 858 C C . THR A 1 114 ? -5.963 -1.398 5.981 1.00 98.69 114 THR A C 1
ATOM 860 O O . THR A 1 114 ? -5.466 -1.745 4.904 1.00 98.69 114 THR A O 1
ATOM 863 N N . ALA A 1 115 ? -6.290 -0.125 6.226 1.00 98.69 115 ALA A N 1
ATOM 864 C CA . ALA A 1 115 ? -6.056 0.955 5.270 1.00 98.69 115 ALA A CA 1
ATOM 865 C C . ALA A 1 115 ? -4.556 1.153 4.995 1.00 98.69 115 ALA A C 1
ATOM 867 O O . ALA A 1 115 ? -4.154 1.272 3.836 1.00 98.69 115 ALA A O 1
ATOM 868 N N . ARG A 1 116 ? -3.715 1.106 6.039 1.00 98.75 116 ARG A N 1
ATOM 869 C CA . ARG A 1 116 ? -2.252 1.175 5.915 1.00 98.75 116 ARG A CA 1
ATOM 870 C C . ARG A 1 116 ? -1.697 0.024 5.076 1.00 98.75 116 ARG A C 1
ATOM 872 O O . ARG A 1 116 ? -0.908 0.267 4.169 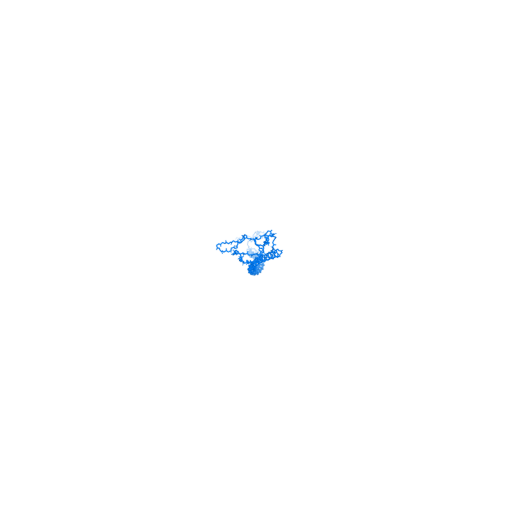1.00 98.75 116 ARG A O 1
ATOM 879 N N . SER A 1 117 ? -2.136 -1.207 5.333 1.00 98.69 117 SER A N 1
ATOM 880 C CA . SER A 1 117 ? -1.725 -2.392 4.569 1.00 98.69 117 SER A CA 1
ATOM 881 C C . SER A 1 117 ? -2.123 -2.300 3.088 1.00 98.69 117 SER A C 1
ATOM 883 O O . SER A 1 117 ? -1.324 -2.606 2.197 1.00 98.69 117 SER A O 1
ATOM 885 N N . THR A 1 118 ? -3.327 -1.793 2.809 1.00 98.62 118 THR A N 1
ATOM 886 C CA . THR A 1 118 ? -3.808 -1.563 1.437 1.00 98.62 118 THR A CA 1
ATOM 887 C C . THR A 1 118 ? -2.963 -0.509 0.722 1.00 98.62 118 THR A C 1
ATOM 889 O O . THR A 1 118 ? -2.531 -0.726 -0.411 1.00 98.62 118 THR A O 1
ATOM 892 N N . ALA A 1 119 ? -2.674 0.611 1.392 1.00 98.56 119 ALA A N 1
ATOM 893 C CA . ALA A 1 119 ? -1.813 1.657 0.851 1.00 98.56 119 ALA A CA 1
ATOM 894 C C . ALA A 1 119 ? -0.400 1.129 0.563 1.00 98.56 119 ALA A C 1
ATOM 896 O O . ALA A 1 119 ? 0.143 1.398 -0.506 1.00 98.56 119 ALA A O 1
ATOM 897 N N . GLU A 1 120 ? 0.169 0.328 1.467 1.00 98.62 120 GLU A N 1
ATOM 898 C CA . GLU A 1 120 ? 1.496 -0.265 1.286 1.00 98.62 120 GLU A CA 1
ATOM 899 C C . GLU A 1 120 ? 1.554 -1.203 0.079 1.00 98.62 120 GLU A C 1
ATOM 901 O O . GLU A 1 120 ? 2.474 -1.119 -0.733 1.00 98.62 120 GLU A O 1
ATOM 906 N N . THR A 1 121 ? 0.523 -2.030 -0.093 1.00 98.62 121 THR A N 1
ATOM 907 C CA . THR A 1 121 ? 0.376 -2.889 -1.275 1.00 98.62 121 THR A CA 1
ATOM 908 C C . THR A 1 121 ? 0.301 -2.053 -2.556 1.00 98.62 121 THR A C 1
ATOM 910 O O . THR A 1 121 ? 0.953 -2.372 -3.551 1.00 98.62 121 THR A O 1
ATOM 913 N N . GLY A 1 122 ? -0.440 -0.940 -2.525 1.00 98.75 122 GLY A N 1
ATOM 914 C CA . GLY A 1 122 ? -0.499 0.020 -3.627 1.00 98.75 122 GLY A CA 1
ATOM 915 C C . GLY A 1 122 ? 0.868 0.622 -3.969 1.00 98.75 122 GLY A C 1
ATOM 916 O O . GLY A 1 122 ? 1.243 0.651 -5.142 1.00 98.75 122 GLY A O 1
ATOM 917 N N . ARG A 1 123 ? 1.648 1.038 -2.960 1.00 98.75 123 ARG A N 1
ATOM 918 C CA . ARG A 1 123 ? 3.014 1.560 -3.160 1.00 98.75 123 ARG A CA 1
ATOM 919 C C . ARG A 1 123 ? 3.939 0.513 -3.774 1.00 98.75 123 ARG A C 1
ATOM 921 O O . ARG A 1 123 ? 4.661 0.832 -4.713 1.00 98.75 123 ARG A O 1
ATOM 928 N N . ALA A 1 124 ? 3.895 -0.724 -3.281 1.00 98.75 124 ALA A N 1
ATOM 929 C CA . ALA A 1 124 ? 4.721 -1.813 -3.797 1.00 98.75 124 ALA A CA 1
ATOM 930 C C . ALA A 1 124 ? 4.420 -2.115 -5.276 1.00 98.75 124 ALA A C 1
ATOM 932 O O . ALA A 1 124 ? 5.340 -2.292 -6.073 1.00 98.75 124 ALA A O 1
ATOM 933 N N . ASN A 1 125 ? 3.140 -2.110 -5.662 1.00 98.69 125 ASN A N 1
ATOM 934 C CA . ASN A 1 125 ? 2.737 -2.301 -7.055 1.00 98.69 125 ASN A CA 1
ATOM 935 C C . ASN A 1 125 ? 3.192 -1.141 -7.952 1.00 98.69 125 ASN A C 1
ATOM 937 O O . ASN A 1 125 ? 3.736 -1.385 -9.027 1.00 98.69 125 ASN A O 1
ATOM 941 N N . ALA A 1 126 ? 3.025 0.107 -7.503 1.00 98.56 126 ALA A N 1
ATOM 942 C CA . ALA A 1 126 ? 3.489 1.277 -8.249 1.00 98.56 126 ALA A CA 1
ATOM 943 C C . ALA A 1 126 ? 5.014 1.262 -8.450 1.00 98.56 126 ALA A C 1
ATOM 945 O O . ALA A 1 126 ? 5.504 1.557 -9.540 1.00 98.56 126 ALA A O 1
ATOM 946 N N . GLU A 1 127 ? 5.766 0.867 -7.421 1.00 98.62 127 GLU A N 1
ATOM 947 C CA . GLU A 1 127 ? 7.221 0.747 -7.494 1.00 98.62 127 GLU A CA 1
ATOM 948 C C . GLU A 1 127 ? 7.659 -0.359 -8.459 1.00 98.62 127 GLU A C 1
ATOM 950 O O . GLU A 1 127 ? 8.589 -0.167 -9.243 1.00 98.62 127 GLU A O 1
ATOM 955 N N . LYS A 1 128 ? 6.950 -1.493 -8.471 1.00 98.69 128 LYS A N 1
ATOM 956 C CA . LYS A 1 128 ? 7.187 -2.564 -9.441 1.00 98.69 128 LYS A CA 1
ATOM 957 C C . LYS A 1 128 ? 7.015 -2.064 -10.881 1.00 98.69 128 LYS A C 1
ATOM 959 O O . LYS A 1 128 ? 7.933 -2.232 -11.685 1.00 98.69 128 LYS A O 1
ATOM 964 N N . THR A 1 129 ? 5.913 -1.367 -11.167 1.00 98.62 129 THR A N 1
ATOM 965 C CA . THR A 1 129 ? 5.672 -0.758 -12.484 1.00 98.62 129 THR A CA 1
ATOM 966 C C . THR A 1 129 ? 6.755 0.255 -12.848 1.00 98.62 129 THR A C 1
ATOM 968 O O . THR A 1 129 ? 7.259 0.237 -13.968 1.00 98.62 129 THR A O 1
ATOM 971 N N . ARG A 1 130 ? 7.183 1.103 -11.902 1.00 98.75 130 ARG A N 1
ATOM 972 C CA . ARG A 1 130 ? 8.271 2.068 -12.125 1.00 98.75 130 ARG A CA 1
ATOM 973 C C . ARG A 1 130 ? 9.575 1.372 -12.520 1.00 98.75 130 ARG A C 1
ATOM 975 O O . ARG A 1 130 ? 10.250 1.819 -13.444 1.00 98.75 130 ARG A O 1
ATOM 982 N N . VAL A 1 131 ? 9.931 0.285 -11.835 1.00 98.75 131 VAL A N 1
ATOM 983 C CA . VAL A 1 131 ? 11.129 -0.514 -12.138 1.00 98.75 131 VAL A CA 1
ATOM 984 C C . VAL A 1 131 ? 11.037 -1.160 -13.522 1.00 98.75 131 VAL A C 1
ATOM 986 O O . VAL A 1 131 ? 12.037 -1.216 -14.235 1.00 98.75 131 VAL A O 1
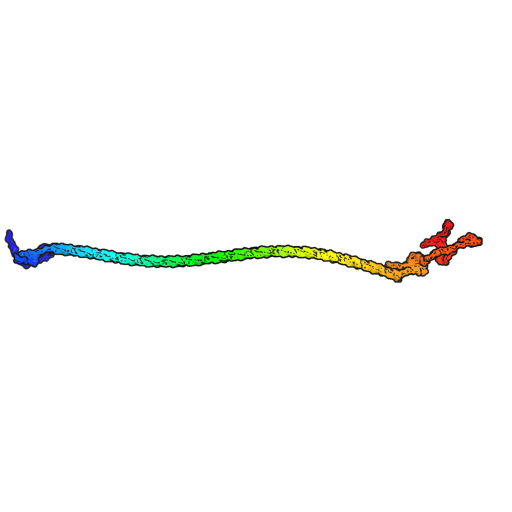ATOM 989 N N . GLU A 1 132 ? 9.863 -1.647 -13.916 1.00 98.62 132 GLU A N 1
ATOM 990 C CA . GLU A 1 132 ? 9.634 -2.237 -15.240 1.00 98.62 132 GLU A CA 1
ATOM 991 C C . GLU A 1 132 ? 9.771 -1.190 -16.355 1.00 98.62 132 GLU A C 1
ATOM 993 O O . GLU A 1 132 ? 10.558 -1.395 -17.279 1.00 98.62 132 GLU A O 1
ATOM 998 N N . SER A 1 133 ? 9.137 -0.023 -16.210 1.00 98.44 133 SER A N 1
ATOM 999 C CA . SER A 1 133 ? 9.300 1.101 -17.146 1.00 98.44 133 SER A CA 1
ATOM 1000 C C . SER A 1 133 ? 10.748 1.587 -17.241 1.00 98.44 133 SER A C 1
ATOM 1002 O O . SER A 1 133 ? 11.233 1.913 -18.324 1.00 98.44 133 SER A O 1
ATOM 1004 N N . GLU A 1 134 ? 11.476 1.617 -16.124 1.00 98.56 134 GLU A N 1
ATOM 1005 C CA . GLU A 1 134 ? 12.881 2.024 -16.122 1.00 98.56 134 GLU A CA 1
ATOM 1006 C C . GLU A 1 134 ? 13.774 1.014 -16.858 1.00 98.56 134 GLU A C 1
ATOM 1008 O O . GLU A 1 134 ? 14.684 1.411 -17.588 1.00 98.56 134 GLU A O 1
ATOM 1013 N N . LYS A 1 135 ? 13.489 -0.290 -16.747 1.00 98.62 135 LYS A N 1
ATOM 1014 C CA . LYS A 1 135 ? 14.177 -1.317 -17.545 1.00 98.62 135 LYS A CA 1
ATOM 1015 C C . LYS A 1 135 ? 13.942 -1.119 -19.040 1.00 98.62 135 LYS A C 1
ATOM 1017 O O . LYS A 1 135 ? 14.900 -1.173 -19.808 1.00 98.62 135 LYS A O 1
ATOM 1022 N N . GLU A 1 136 ? 12.702 -0.853 -19.448 1.00 98.62 136 GLU A N 1
ATOM 1023 C CA . GLU A 1 136 ? 12.370 -0.574 -20.850 1.00 98.62 136 GLU A CA 1
ATOM 1024 C C . GLU A 1 136 ? 13.102 0.669 -21.364 1.00 98.62 136 GLU A C 1
ATOM 1026 O O . GLU A 1 136 ? 13.701 0.634 -22.443 1.00 98.62 136 GLU A O 1
ATOM 1031 N N . ARG A 1 137 ? 13.141 1.742 -20.562 1.00 98.69 137 ARG A N 1
ATOM 1032 C CA . ARG A 1 137 ? 13.884 2.968 -20.881 1.00 98.69 137 ARG A CA 1
ATOM 1033 C C . ARG A 1 137 ? 15.373 2.688 -21.085 1.00 98.69 137 ARG A C 1
ATOM 1035 O O . ARG A 1 137 ? 15.954 3.156 -22.062 1.00 98.69 137 ARG A O 1
ATOM 1042 N N . VAL A 1 138 ? 15.990 1.910 -20.196 1.00 98.75 138 VAL A N 1
ATOM 1043 C CA . VAL A 1 138 ? 17.404 1.518 -20.307 1.00 98.75 138 VAL A CA 1
ATOM 1044 C C . VAL A 1 138 ? 17.653 0.678 -21.563 1.00 98.75 138 VAL A C 1
ATOM 1046 O O . VAL A 1 138 ? 18.638 0.908 -22.269 1.00 98.75 138 VAL A O 1
ATOM 1049 N N . SER A 1 139 ? 16.765 -0.266 -21.888 1.00 98.56 139 SER A N 1
ATOM 1050 C CA . SER A 1 139 ? 16.868 -1.054 -23.122 1.00 98.56 139 SER A CA 1
ATOM 1051 C C . SER A 1 139 ? 16.749 -0.187 -24.378 1.00 98.56 139 SER A C 1
ATOM 1053 O O . SER A 1 139 ? 17.562 -0.337 -25.293 1.00 98.56 139 SER A O 1
ATOM 1055 N N . ALA A 1 140 ? 15.796 0.748 -24.411 1.00 98.62 140 ALA A N 1
ATOM 1056 C CA . ALA A 1 140 ? 15.628 1.683 -25.521 1.00 98.62 140 ALA A CA 1
ATOM 1057 C C . ALA A 1 140 ? 16.860 2.584 -25.697 1.00 98.62 140 ALA A C 1
ATOM 1059 O O . ALA A 1 140 ? 17.361 2.745 -26.810 1.00 98.62 140 ALA A O 1
ATOM 1060 N N . GLU A 1 141 ? 17.404 3.108 -24.598 1.00 98.56 141 GLU A N 1
ATOM 1061 C CA . GLU A 1 141 ? 18.597 3.953 -24.631 1.00 98.56 141 GLU A CA 1
ATOM 1062 C C . GLU A 1 141 ? 19.838 3.177 -25.089 1.00 98.56 141 GLU A C 1
ATOM 1064 O O . GLU A 1 141 ? 20.617 3.661 -25.908 1.00 98.56 141 GLU A O 1
ATOM 1069 N N . THR A 1 142 ? 19.978 1.923 -24.657 1.00 98.69 142 THR A N 1
ATOM 1070 C CA . THR A 1 142 ? 21.044 1.030 -25.135 1.00 98.69 142 THR A CA 1
ATOM 1071 C C . THR A 1 142 ? 20.942 0.794 -26.645 1.00 98.69 142 THR A C 1
ATOM 1073 O O . THR A 1 142 ? 21.957 0.791 -27.345 1.00 98.69 142 THR A O 1
ATOM 1076 N N . ALA A 1 143 ? 19.729 0.607 -27.174 1.00 98.62 143 ALA A N 1
ATOM 1077 C CA . ALA A 1 143 ? 19.511 0.461 -28.612 1.00 98.62 143 ALA A CA 1
ATOM 1078 C C . ALA A 1 143 ? 19.842 1.754 -29.376 1.00 98.62 143 ALA A C 1
ATOM 1080 O O . ALA A 1 143 ? 20.485 1.695 -30.426 1.00 98.62 143 ALA A O 1
ATOM 1081 N N . ARG A 1 144 ? 19.471 2.918 -28.827 1.00 98.75 144 ARG A N 1
ATOM 1082 C CA . ARG A 1 144 ? 19.797 4.234 -29.394 1.00 98.75 144 ARG A CA 1
ATOM 1083 C C . ARG A 1 144 ? 21.306 4.458 -29.485 1.00 98.75 144 ARG A C 1
ATOM 1085 O O . ARG A 1 144 ? 21.783 4.911 -30.521 1.00 98.75 144 ARG A O 1
ATOM 1092 N N . ILE A 1 145 ? 22.052 4.107 -28.436 1.00 98.69 145 ILE A N 1
ATOM 1093 C CA . ILE A 1 145 ? 23.519 4.204 -28.415 1.00 98.69 145 ILE A CA 1
ATOM 1094 C C . ILE A 1 145 ? 24.126 3.354 -29.535 1.00 98.69 145 ILE A C 1
ATOM 1096 O O . ILE A 1 145 ? 24.887 3.879 -30.342 1.00 98.69 145 ILE A O 1
ATOM 1100 N N . LYS A 1 146 ? 23.723 2.082 -29.659 1.00 98.50 146 LYS A N 1
ATOM 1101 C CA . LYS A 1 146 ? 24.211 1.191 -30.730 1.00 98.50 146 LYS A CA 1
ATOM 1102 C C . LYS A 1 146 ? 23.910 1.727 -32.130 1.00 98.50 146 LYS A C 1
ATOM 1104 O O . LYS A 1 146 ? 24.739 1.617 -33.032 1.00 98.50 146 LYS A O 1
ATOM 1109 N N . ALA A 1 147 ? 22.722 2.298 -32.326 1.00 98.44 147 ALA A N 1
ATOM 1110 C CA . ALA A 1 147 ? 22.355 2.908 -33.600 1.00 98.44 147 ALA A CA 1
ATOM 1111 C C . ALA A 1 147 ? 23.255 4.111 -33.926 1.00 98.44 147 ALA A C 1
ATOM 1113 O O . ALA A 1 147 ? 23.731 4.230 -35.057 1.00 98.44 147 ALA A O 1
ATOM 1114 N N . GLU A 1 148 ? 23.539 4.968 -32.941 1.00 98.44 148 GLU A N 1
ATOM 1115 C CA . GLU A 1 148 ? 24.416 6.124 -33.143 1.00 98.44 148 GLU A CA 1
ATOM 1116 C C . GLU A 1 148 ? 25.874 5.708 -33.372 1.00 98.44 148 GLU A C 1
ATOM 1118 O O . GLU A 1 148 ? 26.523 6.266 -34.252 1.00 98.44 148 GLU A O 1
ATOM 1123 N N . GLU A 1 149 ? 26.375 4.677 -32.687 1.00 98.56 149 GLU A N 1
ATOM 1124 C CA . GLU A 1 149 ? 27.697 4.094 -32.967 1.00 98.56 149 GLU A CA 1
ATOM 1125 C C . GLU A 1 149 ? 27.811 3.624 -34.427 1.00 98.56 149 GLU A C 1
ATOM 1127 O O . GLU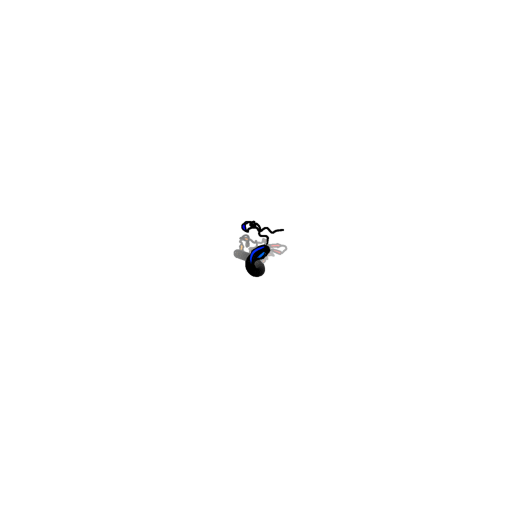 A 1 149 ? 28.800 3.916 -35.108 1.00 98.56 149 GLU A O 1
ATOM 1132 N N . GLY A 1 150 ? 26.775 2.955 -34.947 1.00 98.44 150 GLY A N 1
ATOM 1133 C CA . GLY A 1 150 ? 26.709 2.556 -36.355 1.00 98.44 150 GLY A CA 1
ATOM 1134 C C . GLY A 1 150 ? 26.705 3.751 -37.315 1.00 98.44 150 GLY A C 1
ATOM 1135 O O . GLY A 1 150 ? 27.391 3.738 -38.345 1.00 98.44 150 GLY A O 1
ATOM 1136 N N . ARG A 1 151 ? 25.984 4.818 -36.957 1.00 98.50 151 ARG A N 1
ATOM 1137 C CA . ARG A 1 151 ? 25.919 6.062 -37.736 1.00 98.50 151 ARG A CA 1
ATOM 1138 C C . ARG A 1 151 ? 27.272 6.776 -37.772 1.00 98.50 151 ARG A C 1
ATOM 1140 O O . ARG A 1 151 ? 27.720 7.173 -38.845 1.00 98.50 151 ARG A O 1
ATOM 1147 N N . VAL A 1 152 ? 27.957 6.861 -36.631 1.00 98.62 152 VAL A N 1
ATOM 1148 C CA . VAL A 1 152 ? 29.313 7.420 -36.505 1.00 98.62 152 VAL A CA 1
ATOM 1149 C C . VAL A 1 152 ? 30.320 6.615 -37.325 1.00 98.62 152 VAL A C 1
ATOM 1151 O O . VAL A 1 152 ? 31.131 7.201 -38.040 1.00 98.62 152 VAL A O 1
ATOM 1154 N N . SER A 1 153 ? 30.257 5.282 -37.270 1.00 98.31 153 SER A N 1
ATOM 1155 C CA . SER A 1 153 ? 31.130 4.407 -38.065 1.00 98.31 153 SER A CA 1
ATOM 1156 C C . SER A 1 153 ? 30.945 4.632 -39.571 1.00 98.31 153 SER A C 1
ATOM 1158 O O . SER A 1 153 ? 31.914 4.823 -40.308 1.00 98.31 153 SER A O 1
ATOM 1160 N N . THR A 1 154 ? 29.690 4.708 -40.021 1.00 98.38 154 THR A N 1
ATOM 1161 C CA . THR A 1 154 ? 29.353 4.989 -41.425 1.00 98.38 154 THR A CA 1
ATOM 1162 C C . THR A 1 154 ? 29.857 6.365 -41.858 1.00 98.38 154 THR A C 1
ATOM 1164 O O . THR A 1 154 ? 30.471 6.494 -42.916 1.00 98.38 154 THR A O 1
ATOM 1167 N N . GLU A 1 155 ? 29.651 7.393 -41.032 1.00 98.25 155 GLU A N 1
ATOM 1168 C CA . GLU A 1 155 ? 30.114 8.750 -41.333 1.00 98.25 155 GLU A CA 1
ATOM 1169 C C . GLU A 1 155 ? 31.641 8.820 -41.409 1.00 98.25 155 GLU A C 1
ATOM 1171 O O . GLU A 1 155 ? 32.184 9.441 -42.321 1.00 98.25 155 GLU A O 1
ATOM 1176 N N . LYS A 1 156 ? 32.351 8.121 -40.516 1.00 98.50 156 LYS A N 1
ATOM 1177 C CA . LYS A 1 156 ? 33.813 8.028 -40.557 1.00 98.50 156 LYS A CA 1
ATOM 1178 C C . LYS A 1 156 ? 34.303 7.446 -41.884 1.00 98.50 156 LYS A C 1
ATOM 1180 O O . LYS A 1 156 ? 35.207 8.017 -42.489 1.00 98.50 156 LYS A O 1
ATOM 1185 N N . ASN A 1 157 ? 33.679 6.368 -42.360 1.00 98.12 157 ASN A N 1
ATOM 1186 C CA . ASN A 1 157 ? 34.010 5.778 -43.659 1.00 98.12 157 ASN A CA 1
ATOM 1187 C C . ASN A 1 157 ? 33.763 6.769 -44.800 1.00 98.12 157 ASN A C 1
ATOM 1189 O O . ASN A 1 157 ? 34.628 6.942 -45.655 1.00 98.12 157 ASN A O 1
ATOM 1193 N N . ARG A 1 158 ? 32.628 7.475 -44.770 1.00 98.31 158 ARG A N 1
ATOM 1194 C CA . ARG A 1 158 ? 32.274 8.473 -45.784 1.00 98.31 158 ARG A CA 1
ATOM 1195 C C . ARG A 1 158 ? 33.267 9.638 -45.820 1.00 98.31 158 ARG A C 1
ATOM 1197 O O . ARG A 1 158 ? 33.647 10.089 -46.897 1.00 98.31 158 ARG A O 1
ATOM 1204 N N . VAL A 1 159 ? 33.730 10.100 -44.657 1.00 98.50 159 VAL A N 1
ATOM 1205 C CA . VAL A 1 159 ? 34.775 11.131 -44.540 1.00 98.50 159 VAL A CA 1
ATOM 1206 C C . VAL A 1 159 ? 36.107 10.631 -45.105 1.00 98.50 159 VAL A C 1
ATOM 1208 O O . VAL A 1 159 ? 36.770 11.363 -45.840 1.00 98.50 159 VAL A O 1
ATOM 1211 N N . THR A 1 160 ? 36.501 9.391 -44.800 1.00 98.12 160 THR A N 1
ATOM 1212 C CA . THR A 1 160 ? 37.724 8.787 -45.350 1.00 98.12 160 THR A CA 1
ATOM 1213 C C . THR A 1 160 ? 37.653 8.642 -46.869 1.00 98.12 160 THR A C 1
ATOM 1215 O O . THR A 1 160 ? 38.588 9.038 -47.562 1.00 98.12 160 THR A O 1
ATOM 1218 N N . GLU A 1 161 ? 36.544 8.130 -47.400 1.00 98.12 161 GLU A N 1
ATOM 1219 C CA . GLU A 1 161 ? 36.330 7.984 -48.840 1.00 98.12 161 GLU A CA 1
ATOM 1220 C C . GLU A 1 161 ? 36.363 9.341 -49.550 1.00 98.12 161 GLU A C 1
ATOM 1222 O O . GLU A 1 161 ? 37.078 9.509 -50.539 1.00 98.12 161 GLU A O 1
ATOM 1227 N N . PHE A 1 162 ? 35.679 10.344 -48.992 1.00 98.06 162 PHE A N 1
ATOM 1228 C CA . PHE A 1 162 ? 35.700 11.705 -49.520 1.00 98.06 162 PHE A CA 1
ATOM 1229 C C . PHE A 1 162 ? 37.118 12.295 -49.548 1.00 98.06 162 PHE A C 1
ATOM 1231 O O . PHE A 1 162 ? 37.515 12.897 -50.547 1.00 98.06 162 PHE A O 1
ATOM 1238 N N . ALA A 1 163 ? 37.911 12.094 -48.491 1.00 98.12 163 ALA A N 1
ATOM 1239 C CA . ALA A 1 163 ? 39.301 12.547 -48.450 1.00 98.12 163 ALA A CA 1
ATOM 1240 C C . ALA A 1 163 ? 40.162 11.882 -49.541 1.00 98.12 163 ALA A C 1
ATOM 1242 O O . ALA A 1 163 ? 40.965 12.558 -50.190 1.00 98.12 163 ALA A O 1
ATOM 1243 N N . THR A 1 164 ? 39.969 10.583 -49.789 1.00 98.06 164 THR A N 1
ATOM 1244 C CA . THR A 1 164 ? 40.656 9.859 -50.871 1.00 98.06 164 THR A CA 1
ATOM 1245 C C . THR A 1 164 ? 40.245 10.377 -52.247 1.00 98.06 164 THR A C 1
ATOM 1247 O O . THR A 1 164 ? 41.111 10.654 -53.077 1.00 98.06 164 THR A O 1
ATOM 1250 N N . ILE A 1 165 ? 38.943 10.562 -52.491 1.00 98.12 165 ILE A N 1
ATOM 1251 C CA . ILE A 1 165 ? 38.433 11.108 -53.758 1.00 98.12 165 ILE A CA 1
ATOM 1252 C C . ILE A 1 165 ? 39.020 12.497 -54.009 1.00 98.12 165 ILE A C 1
ATOM 1254 O O . ILE A 1 165 ? 39.521 12.760 -55.103 1.00 98.12 165 ILE A O 1
ATOM 1258 N N . LYS A 1 166 ? 39.024 13.360 -52.988 1.00 98.31 166 LYS A N 1
ATOM 1259 C CA . LYS A 1 166 ? 39.605 14.702 -53.072 1.00 98.31 166 LYS A CA 1
ATOM 1260 C C . LYS A 1 166 ? 41.078 14.648 -53.485 1.00 98.31 166 LYS A C 1
ATOM 1262 O O . LYS A 1 166 ? 41.453 15.300 -54.454 1.00 98.31 166 LYS A O 1
ATOM 1267 N N . LYS A 1 167 ? 41.890 13.820 -52.821 1.00 98.19 167 LYS A N 1
ATOM 1268 C CA . LYS A 1 167 ? 43.316 13.657 -53.147 1.00 98.19 167 LYS A CA 1
ATOM 1269 C C . LYS A 1 167 ? 43.535 13.154 -54.577 1.00 98.19 167 LYS A C 1
ATOM 1271 O O . LYS A 1 167 ? 44.429 13.634 -55.277 1.00 98.19 167 LYS A O 1
ATOM 1276 N N . ASN A 1 168 ? 42.729 12.191 -55.022 1.00 97.62 168 ASN A N 1
ATOM 1277 C CA . ASN A 1 168 ? 42.815 11.660 -56.382 1.00 97.62 168 ASN A CA 1
ATOM 1278 C C . ASN A 1 168 ? 42.457 12.734 -57.419 1.00 97.62 168 ASN A C 1
ATOM 1280 O O . ASN A 1 168 ? 43.159 12.867 -58.420 1.00 97.62 168 ASN A O 1
ATOM 1284 N N . ALA A 1 169 ? 41.419 13.532 -57.159 1.00 98.00 169 ALA A N 1
ATOM 1285 C CA . ALA A 1 169 ? 41.022 14.643 -58.020 1.00 98.00 169 ALA A CA 1
ATOM 1286 C C . ALA A 1 169 ? 42.095 15.744 -58.079 1.00 98.00 169 ALA A C 1
ATOM 1288 O O . ALA A 1 169 ? 42.426 16.216 -59.167 1.00 98.00 169 ALA A O 1
ATOM 1289 N N . GLU A 1 170 ? 42.690 16.109 -56.939 1.00 97.69 170 GLU A N 1
ATOM 1290 C CA . GLU A 1 170 ? 43.812 17.057 -56.865 1.00 97.69 170 GLU A CA 1
ATOM 1291 C C . GLU A 1 170 ? 45.020 16.549 -57.664 1.00 97.69 170 GLU A C 1
ATOM 1293 O O . GLU A 1 170 ? 45.600 17.292 -58.454 1.00 97.69 170 GLU A O 1
ATOM 1298 N N . THR A 1 171 ? 45.353 15.262 -57.529 1.00 97.94 171 THR A N 1
ATOM 1299 C CA . THR A 1 171 ? 46.458 14.627 -58.265 1.00 97.94 171 THR A CA 1
ATOM 1300 C C . THR A 1 171 ? 46.198 14.619 -59.772 1.00 97.94 171 THR A C 1
ATOM 1302 O O . THR A 1 171 ? 47.070 14.996 -60.553 1.00 97.94 171 THR A O 1
ATOM 1305 N N . ALA A 1 172 ? 44.995 14.225 -60.199 1.00 97.81 172 ALA A N 1
ATOM 1306 C CA . ALA A 1 172 ? 44.613 14.223 -61.609 1.00 97.81 172 ALA A CA 1
ATOM 1307 C C . ALA A 1 172 ? 44.655 15.637 -62.209 1.00 97.81 172 ALA A C 1
ATOM 1309 O O . ALA A 1 172 ? 45.192 15.824 -63.299 1.00 97.81 172 ALA A O 1
ATOM 1310 N N . THR A 1 173 ? 44.161 16.631 -61.466 1.00 97.75 173 THR A N 1
ATOM 1311 C CA . THR A 1 173 ? 44.208 18.046 -61.861 1.00 97.75 173 THR A CA 1
ATOM 1312 C C . THR A 1 173 ? 45.650 18.534 -61.993 1.00 97.75 173 THR A C 1
ATOM 1314 O O . THR A 1 173 ? 46.004 19.133 -63.004 1.00 97.75 173 THR A O 1
ATOM 1317 N N . GLY A 1 174 ? 46.514 18.229 -61.019 1.00 97.56 174 GLY A N 1
ATOM 1318 C CA . GLY A 1 174 ? 47.934 18.589 -61.067 1.00 97.56 174 GLY A CA 1
ATOM 1319 C C . GLY A 1 174 ? 48.671 17.957 -62.251 1.00 97.56 174 GLY A C 1
ATOM 1320 O O . GLY A 1 174 ? 49.431 18.638 -62.941 1.00 97.56 174 GLY A O 1
ATOM 1321 N N . ASN A 1 175 ? 48.399 16.681 -62.540 1.00 97.19 175 ASN A N 1
ATOM 1322 C CA . ASN A 1 175 ? 48.954 15.993 -63.706 1.00 97.19 175 ASN A CA 1
ATOM 1323 C C . ASN A 1 175 ? 48.481 16.630 -65.020 1.00 97.19 175 ASN A C 1
ATOM 1325 O O . ASN A 1 175 ? 49.299 16.846 -65.910 1.00 97.19 175 ASN A O 1
ATOM 1329 N N . ALA A 1 176 ? 47.188 16.949 -65.138 1.00 97.69 176 ALA A N 1
ATOM 1330 C CA . ALA A 1 176 ? 46.627 17.595 -66.322 1.00 97.69 176 ALA A CA 1
ATOM 1331 C C . ALA A 1 176 ? 47.242 18.982 -66.558 1.00 97.69 176 ALA A C 1
ATOM 1333 O O . ALA A 1 176 ? 47.691 19.258 -67.669 1.00 97.69 176 ALA A O 1
ATOM 1334 N N . ASN A 1 177 ? 47.342 19.805 -65.508 1.00 97.06 177 ASN A N 1
ATOM 1335 C CA . ASN A 1 177 ? 48.001 21.112 -65.575 1.00 97.06 177 ASN A CA 1
ATOM 1336 C C . ASN A 1 177 ? 49.459 20.970 -66.011 1.00 97.06 177 ASN A C 1
ATOM 1338 O O . ASN A 1 177 ? 49.883 21.634 -66.947 1.00 97.06 177 ASN A O 1
ATOM 1342 N N . THR A 1 178 ? 50.190 20.021 -65.415 1.00 96.06 178 THR A N 1
ATOM 1343 C CA . THR A 1 178 ? 51.577 19.746 -65.800 1.00 96.06 178 THR A CA 1
ATOM 1344 C C . THR A 1 178 ? 51.679 19.424 -67.289 1.00 96.06 178 THR A C 1
ATOM 1346 O O . THR A 1 178 ? 52.506 20.012 -67.968 1.00 96.06 178 THR A O 1
ATOM 1349 N N . GLN A 1 179 ? 50.856 18.513 -67.823 1.00 95.38 179 GLN A N 1
ATOM 1350 C CA . GLN A 1 179 ? 50.902 18.170 -69.253 1.00 95.38 179 GLN A CA 1
ATOM 1351 C C . GLN A 1 179 ? 50.514 19.347 -70.156 1.00 95.38 179 GLN A C 1
ATOM 1353 O O . GLN A 1 179 ? 51.122 19.520 -71.211 1.00 95.38 179 GLN A O 1
ATOM 1358 N N . ALA A 1 180 ? 49.537 20.160 -69.746 1.00 95.94 180 ALA A N 1
ATOM 1359 C CA . ALA A 1 180 ? 49.158 21.370 -70.468 1.00 95.94 180 ALA A CA 1
ATOM 1360 C C . ALA A 1 180 ? 50.320 22.375 -70.529 1.00 95.94 180 ALA A C 1
ATOM 1362 O O . ALA A 1 180 ? 50.607 22.904 -71.603 1.00 95.94 180 ALA A O 1
ATOM 1363 N N . ASP A 1 181 ? 51.034 22.565 -69.417 1.00 94.25 181 ASP A N 1
ATOM 1364 C CA . ASP A 1 181 ? 52.211 23.431 -69.350 1.00 94.25 181 ASP A CA 1
ATOM 1365 C C . ASP A 1 181 ? 53.337 22.921 -70.259 1.00 94.25 181 ASP A C 1
ATOM 1367 O O . ASP A 1 181 ? 53.904 23.714 -71.007 1.00 94.25 181 ASP A O 1
ATOM 1371 N N . ARG A 1 182 ? 53.620 21.605 -70.290 1.00 91.38 182 ARG A N 1
ATOM 1372 C CA . ARG A 1 182 ? 54.635 21.046 -71.216 1.00 91.38 182 ARG A CA 1
ATOM 1373 C C . ARG A 1 182 ? 54.244 21.220 -72.675 1.00 91.38 182 ARG A C 1
ATOM 1375 O O . ARG A 1 182 ? 55.083 21.562 -73.502 1.00 91.38 182 ARG A O 1
ATOM 1382 N N . ALA A 1 183 ? 52.974 20.975 -73.005 1.00 92.69 183 ALA A N 1
ATOM 1383 C CA . ALA A 1 183 ? 52.477 21.140 -74.367 1.00 92.69 183 ALA A CA 1
ATOM 1384 C C . ALA A 1 183 ? 52.596 22.600 -74.821 1.00 92.69 183 ALA A C 1
ATOM 1386 O O . ALA A 1 183 ? 52.998 22.863 -75.955 1.00 92.69 183 ALA A O 1
ATOM 1387 N N . LYS A 1 184 ? 52.299 23.546 -73.921 1.00 93.50 184 LYS A N 1
ATOM 1388 C CA . LYS A 1 184 ? 52.506 24.971 -74.164 1.00 93.50 184 LYS A CA 1
ATOM 1389 C C . LYS A 1 184 ? 53.988 25.312 -74.327 1.00 93.50 184 LYS A C 1
ATOM 1391 O O . LYS A 1 184 ? 54.331 25.957 -75.309 1.00 93.50 184 LYS A O 1
ATOM 1396 N N . ASP A 1 185 ? 54.853 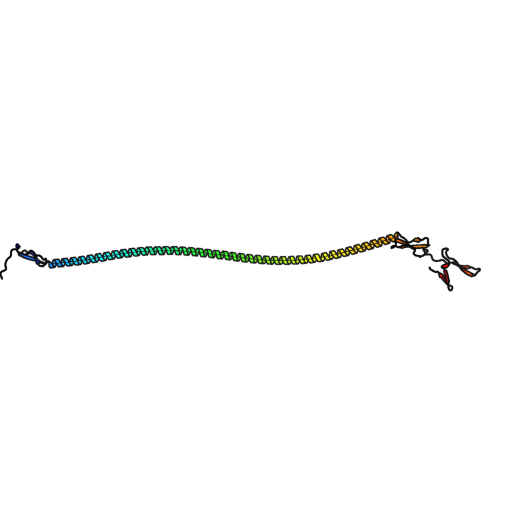24.849 -73.426 1.00 92.06 185 ASP A N 1
ATOM 1397 C CA . ASP A 1 185 ? 56.303 25.083 -73.474 1.00 92.06 185 ASP A CA 1
ATOM 1398 C C . ASP A 1 185 ? 56.899 24.583 -74.797 1.00 92.06 185 ASP A C 1
ATOM 1400 O O . ASP A 1 185 ? 57.613 25.322 -75.464 1.00 92.06 185 ASP A O 1
ATOM 1404 N N . PHE A 1 186 ? 56.530 23.382 -75.245 1.00 89.38 186 PHE A N 1
ATOM 1405 C CA . PHE A 1 186 ? 56.978 22.842 -76.531 1.00 89.38 186 PHE A CA 1
ATOM 1406 C C . PHE A 1 186 ? 56.395 23.597 -77.736 1.00 89.38 186 PHE A C 1
ATOM 1408 O O . PHE A 1 186 ? 57.078 23.786 -78.740 1.00 89.38 186 PHE A O 1
ATOM 1415 N N . SER A 1 187 ? 55.138 24.049 -77.649 1.00 91.44 187 SER A N 1
ATOM 1416 C CA . SER A 1 187 ? 54.516 24.865 -78.699 1.00 91.44 187 SER A CA 1
ATOM 1417 C C . SER A 1 187 ? 55.165 26.244 -78.827 1.00 91.44 187 SER A C 1
ATOM 1419 O O . SER A 1 187 ? 55.283 26.746 -79.942 1.00 91.44 187 SER A O 1
ATOM 1421 N N . ASP A 1 188 ? 55.557 26.853 -77.707 1.00 92.75 188 ASP A N 1
ATOM 1422 C CA . ASP A 1 188 ? 56.239 28.148 -77.670 1.00 92.75 188 ASP A CA 1
ATOM 1423 C C . ASP A 1 188 ? 57.724 28.014 -78.090 1.00 92.75 188 ASP A C 1
ATOM 1425 O O . ASP A 1 188 ? 58.316 28.986 -78.559 1.00 92.75 188 ASP A O 1
ATOM 1429 N N . HIS A 1 189 ? 58.314 26.811 -77.990 1.00 92.75 189 HIS A N 1
ATOM 1430 C CA . HIS A 1 189 ? 59.721 26.524 -78.310 1.00 92.75 189 HIS A CA 1
ATOM 1431 C C . HIS A 1 189 ? 59.882 25.429 -79.383 1.00 92.75 189 HIS A C 1
ATOM 1433 O O . HIS A 1 189 ? 60.364 24.321 -79.125 1.00 92.75 189 HIS A O 1
ATOM 1439 N N . GLN A 1 190 ? 59.480 25.742 -80.616 1.00 91.06 190 GLN A N 1
ATOM 1440 C CA . GLN A 1 190 ? 59.578 24.814 -81.746 1.00 91.06 190 GLN A CA 1
ATOM 1441 C C . GLN A 1 190 ? 61.039 24.583 -82.182 1.00 91.06 190 GLN A C 1
ATOM 1443 O O . GLN A 1 190 ? 61.803 25.545 -82.280 1.00 91.06 190 GLN A O 1
ATOM 1448 N N . PRO A 1 191 ? 61.441 23.337 -82.508 1.00 91.19 191 PRO A N 1
ATOM 1449 C CA . PRO A 1 191 ? 62.768 23.067 -83.054 1.00 91.19 191 PRO A CA 1
ATOM 1450 C C . PRO A 1 191 ? 63.061 23.908 -84.300 1.00 91.19 191 PRO A C 1
ATOM 1452 O O . PRO A 1 191 ? 62.198 24.063 -85.167 1.00 91.19 191 PRO A O 1
ATOM 1455 N N . TYR A 1 192 ? 64.290 24.404 -84.414 1.00 88.44 192 TYR A N 1
ATOM 1456 C CA . TYR A 1 192 ? 64.732 25.211 -85.551 1.00 88.44 192 TYR A CA 1
ATOM 1457 C C . TYR A 1 192 ? 66.106 24.757 -86.056 1.00 88.44 192 TYR A C 1
ATOM 1459 O O . TYR A 1 192 ? 66.820 24.004 -85.392 1.00 88.44 192 TYR A O 1
ATOM 1467 N N . MET A 1 193 ? 66.466 25.195 -87.261 1.00 85.44 193 MET A N 1
ATOM 1468 C CA . MET A 1 193 ? 67.787 24.970 -87.847 1.00 85.44 193 MET A CA 1
ATOM 1469 C C . MET A 1 193 ? 68.741 26.076 -87.393 1.00 85.44 193 MET A C 1
ATOM 1471 O O . MET A 1 193 ? 68.489 27.248 -87.665 1.00 85.44 193 MET A O 1
ATOM 1475 N N . GLY A 1 194 ? 69.826 25.706 -86.713 1.00 84.19 194 GLY A N 1
ATOM 1476 C CA . GLY A 1 194 ? 70.851 26.659 -86.289 1.00 84.19 194 GLY A CA 1
ATOM 1477 C C . GLY A 1 194 ? 71.832 27.012 -87.407 1.00 84.19 194 GLY A C 1
ATOM 1478 O O . GLY A 1 194 ? 71.919 26.319 -88.422 1.00 84.19 194 GLY A O 1
ATOM 1479 N N . ASP A 1 195 ? 72.630 28.057 -87.186 1.00 82.50 195 ASP A N 1
ATOM 1480 C CA . ASP A 1 195 ? 73.611 28.566 -88.160 1.00 82.50 195 ASP A CA 1
ATOM 1481 C C . ASP A 1 195 ? 74.674 27.526 -88.564 1.00 82.50 195 ASP A C 1
ATOM 1483 O O . ASP A 1 195 ? 75.249 27.602 -89.647 1.00 82.50 195 ASP A O 1
ATOM 1487 N N . ASN A 1 196 ? 74.922 26.522 -87.715 1.00 80.50 196 ASN A N 1
ATOM 1488 C CA . ASN A 1 196 ? 75.834 25.409 -87.987 1.00 80.50 196 ASN A CA 1
ATOM 1489 C C . ASN A 1 196 ? 75.227 24.295 -88.864 1.00 80.50 196 ASN A C 1
ATOM 1491 O O . ASN A 1 196 ? 75.896 23.300 -89.132 1.00 80.50 196 ASN A O 1
ATOM 1495 N N . GLY A 1 197 ? 73.973 24.440 -89.301 1.00 78.44 197 GLY A N 1
ATOM 1496 C CA . GLY A 1 197 ? 73.284 23.480 -90.162 1.00 78.44 197 GLY A CA 1
ATOM 1497 C C . GLY A 1 197 ? 72.626 22.301 -89.438 1.00 78.44 197 GLY A C 1
ATOM 1498 O O . GLY A 1 197 ? 72.003 21.467 -90.101 1.00 78.44 197 GLY A O 1
ATOM 1499 N N . ASN A 1 198 ? 72.716 22.234 -88.107 1.00 84.94 198 ASN A N 1
ATOM 1500 C CA . ASN A 1 198 ? 72.088 21.190 -87.297 1.00 84.94 198 ASN A CA 1
ATOM 1501 C C . ASN A 1 198 ? 70.678 21.583 -86.837 1.00 84.94 198 ASN A C 1
ATOM 1503 O O . ASN A 1 198 ? 70.329 22.763 -86.746 1.00 84.94 198 ASN A O 1
ATOM 1507 N N . TRP A 1 199 ? 69.868 20.581 -86.497 1.00 85.62 199 TRP A N 1
ATOM 1508 C CA . TRP A 1 199 ? 68.632 20.758 -85.745 1.00 85.62 199 TRP A CA 1
ATOM 1509 C C . TRP A 1 199 ? 68.948 21.125 -84.295 1.00 85.62 199 TRP A C 1
ATOM 1511 O O . TRP A 1 199 ? 69.681 20.412 -83.608 1.00 85.62 199 TRP A O 1
ATOM 1521 N N . TRP A 1 200 ? 68.330 22.192 -83.803 1.00 91.62 200 TRP A N 1
ATOM 1522 C CA . TRP A 1 200 ? 68.343 22.584 -82.399 1.00 91.62 200 TRP A CA 1
ATOM 1523 C C . TRP A 1 200 ? 66.982 22.275 -81.788 1.00 91.62 200 TRP A C 1
ATOM 1525 O O . TRP A 1 200 ? 65.941 22.623 -82.351 1.00 91.62 200 TRP A O 1
ATOM 1535 N N . LYS A 1 201 ? 66.978 21.598 -80.637 1.00 91.56 201 LYS A N 1
ATOM 1536 C CA . LYS A 1 201 ? 65.751 21.225 -79.918 1.00 91.56 201 LYS A CA 1
ATOM 1537 C C . LYS A 1 201 ? 65.706 21.898 -78.556 1.00 91.56 201 LYS A C 1
ATOM 1539 O O . LYS A 1 201 ? 66.740 22.063 -77.917 1.00 91.56 201 LYS A O 1
ATOM 1544 N N . TRP A 1 202 ? 64.511 22.245 -78.100 1.00 93.62 202 TRP A N 1
ATOM 1545 C CA . TRP A 1 202 ? 64.312 22.766 -76.754 1.00 93.62 202 TRP A CA 1
ATOM 1546 C C . TRP A 1 202 ? 64.544 21.672 -75.701 1.00 93.62 202 TRP A C 1
ATOM 1548 O O . TRP A 1 202 ? 63.944 20.596 -75.774 1.00 93.62 202 TRP A O 1
ATOM 1558 N N . ASP A 1 203 ? 65.424 21.930 -74.735 1.00 89.56 203 ASP A N 1
ATOM 1559 C CA . ASP A 1 203 ? 65.608 21.103 -73.543 1.00 89.56 203 ASP A CA 1
ATOM 1560 C C . ASP A 1 203 ? 64.715 21.646 -72.422 1.00 89.56 203 ASP A C 1
ATOM 1562 O O . ASP A 1 203 ? 64.965 22.707 -71.848 1.00 89.56 203 ASP A O 1
ATOM 1566 N N . GLU A 1 204 ? 63.656 20.900 -72.104 1.00 87.31 204 GLU A N 1
ATOM 1567 C CA . GLU A 1 204 ? 62.664 21.295 -71.101 1.00 87.31 204 GLU A CA 1
ATOM 1568 C C . GLU A 1 204 ? 63.271 21.465 -69.696 1.00 87.31 204 GLU A C 1
ATOM 1570 O O . GLU A 1 204 ? 62.820 22.320 -68.930 1.00 87.31 204 GLU A O 1
ATOM 1575 N N . ALA A 1 205 ? 64.294 20.676 -69.346 1.00 87.56 205 ALA A N 1
ATOM 1576 C CA . ALA A 1 205 ? 64.901 20.699 -68.018 1.00 87.56 205 ALA A CA 1
ATOM 1577 C C . ALA A 1 205 ? 65.837 21.898 -67.842 1.00 87.56 205 ALA A C 1
ATOM 1579 O O . ALA A 1 205 ? 65.899 22.484 -66.760 1.00 87.56 205 ALA A O 1
ATOM 1580 N N . LYS A 1 206 ? 66.563 22.260 -68.900 1.00 89.62 206 LYS A N 1
ATOM 1581 C CA . LYS A 1 206 ? 67.522 23.370 -68.881 1.00 89.62 206 LYS A CA 1
ATOM 1582 C C . LYS A 1 206 ? 66.922 24.703 -69.312 1.00 89.62 206 LYS A C 1
ATOM 1584 O O . LYS A 1 206 ? 67.524 25.737 -69.042 1.00 89.62 206 LYS A O 1
ATOM 1589 N N . LYS A 1 207 ? 65.738 24.683 -69.933 1.00 90.12 207 LYS A N 1
ATOM 1590 C CA . LYS A 1 207 ? 65.074 25.860 -70.509 1.00 90.12 207 LYS A CA 1
ATOM 1591 C C . LYS A 1 207 ? 65.976 26.595 -71.508 1.00 90.12 207 LYS A C 1
ATOM 1593 O O . LYS A 1 207 ? 66.073 27.819 -71.494 1.00 90.12 207 LYS A O 1
ATOM 1598 N N . GLU A 1 208 ? 66.631 25.824 -72.375 1.00 92.81 208 GLU A N 1
ATOM 1599 C CA . GLU A 1 208 ? 67.494 26.326 -73.447 1.00 92.81 208 GLU A CA 1
ATOM 1600 C C . GLU A 1 208 ? 67.425 25.419 -74.685 1.00 92.81 208 GLU A C 1
ATOM 1602 O O . GLU A 1 208 ? 67.099 24.233 -74.589 1.00 92.81 208 GLU A O 1
ATOM 1607 N N . TYR A 1 209 ? 67.744 25.963 -75.863 1.00 93.12 209 TYR A N 1
ATOM 1608 C CA . TYR A 1 209 ? 67.919 25.145 -77.061 1.00 93.12 209 TYR A CA 1
ATOM 1609 C C . TYR A 1 209 ? 69.276 24.446 -77.032 1.00 93.12 209 TYR A C 1
ATOM 1611 O O . TYR A 1 209 ? 70.311 25.080 -76.841 1.00 93.12 209 TYR A O 1
ATOM 1619 N N . VAL A 1 210 ? 69.263 23.140 -77.275 1.00 92.62 210 VAL A N 1
ATOM 1620 C CA . VAL A 1 210 ? 70.452 22.290 -77.323 1.00 92.62 210 VAL A CA 1
ATOM 1621 C C . VAL A 1 210 ? 70.622 21.754 -78.743 1.00 92.62 210 VAL A C 1
ATOM 1623 O O . VAL A 1 210 ? 69.673 21.234 -79.342 1.00 92.62 210 VAL A O 1
ATOM 1626 N N . ASP A 1 211 ? 71.840 21.870 -79.273 1.00 89.94 211 ASP A N 1
ATOM 1627 C CA . ASP A 1 211 ? 72.227 21.279 -80.554 1.00 89.94 211 ASP A CA 1
ATOM 1628 C C . ASP A 1 211 ? 72.082 19.753 -80.494 1.00 89.94 211 ASP A C 1
ATOM 1630 O O . ASP A 1 211 ? 72.592 19.090 -79.587 1.00 89.94 211 ASP A O 1
ATOM 1634 N N . THR A 1 212 ? 71.363 19.183 -81.457 1.00 85.62 212 THR A N 1
ATOM 1635 C CA . THR A 1 212 ? 71.166 17.733 -81.534 1.00 85.62 212 THR A CA 1
ATOM 1636 C C . THR A 1 212 ? 72.330 16.996 -82.186 1.00 85.62 212 THR A C 1
ATOM 1638 O O . THR A 1 212 ? 72.395 15.773 -82.071 1.00 85.62 212 THR A O 1
ATOM 1641 N N . GLY A 1 213 ? 73.214 17.701 -82.897 1.00 83.12 213 GLY A N 1
ATOM 1642 C CA . GLY A 1 213 ? 74.233 17.102 -83.759 1.00 83.12 213 GLY A CA 1
ATOM 1643 C C . GLY A 1 213 ? 73.675 16.483 -85.048 1.00 83.12 213 GLY A C 1
ATOM 1644 O O . GLY A 1 213 ? 74.437 15.931 -85.834 1.00 83.12 213 GLY A O 1
ATOM 1645 N N . ILE A 1 214 ? 72.358 16.553 -85.277 1.00 78.75 214 ILE A N 1
ATOM 1646 C CA . ILE A 1 214 ? 71.694 15.992 -86.458 1.00 78.75 214 ILE A CA 1
ATOM 1647 C C . ILE A 1 214 ? 71.553 17.092 -87.508 1.00 78.75 214 ILE A C 1
ATOM 1649 O O . ILE A 1 214 ? 70.960 18.131 -87.231 1.00 78.75 214 ILE A O 1
ATOM 1653 N N . LEU A 1 215 ? 72.027 16.851 -88.730 1.00 77.25 215 LEU A N 1
ATOM 1654 C CA . LEU A 1 215 ? 71.909 17.807 -89.834 1.00 77.25 215 LEU A CA 1
ATOM 1655 C C . LEU A 1 215 ? 70.438 18.095 -90.192 1.00 77.25 215 LEU A C 1
ATOM 1657 O O . LEU A 1 215 ? 69.639 17.173 -90.373 1.00 77.25 215 LEU A O 1
ATOM 1661 N N . ALA A 1 216 ? 70.086 19.367 -90.391 1.00 73.19 216 ALA A N 1
ATOM 1662 C CA . ALA A 1 216 ? 68.723 19.801 -90.710 1.00 73.19 216 ALA A CA 1
ATOM 1663 C C . ALA A 1 216 ? 68.328 19.686 -92.194 1.00 73.19 216 ALA A C 1
ATOM 1665 O O . ALA A 1 216 ? 67.406 20.355 -92.659 1.00 73.19 216 ALA A O 1
ATOM 1666 N N . LYS A 1 217 ? 69.002 18.813 -92.953 1.00 69.19 217 LYS A N 1
ATOM 1667 C CA . LYS A 1 217 ? 68.716 18.555 -94.371 1.00 69.19 217 LYS A CA 1
ATOM 1668 C C . LYS A 1 217 ? 68.189 17.132 -94.552 1.00 69.19 217 LYS A C 1
ATOM 1670 O O . LYS A 1 217 ? 68.945 16.180 -94.704 1.00 69.19 217 LYS A O 1
ATOM 1675 N N . GLY A 1 218 ? 66.863 16.997 -94.543 1.00 59.97 218 GLY A N 1
ATOM 1676 C CA . GLY A 1 218 ? 66.158 15.779 -94.946 1.00 59.97 218 GLY A CA 1
ATOM 1677 C C . GLY A 1 218 ? 65.977 15.740 -96.461 1.00 59.97 218 GLY A C 1
ATOM 1678 O O . GLY A 1 218 ? 64.889 16.016 -96.957 1.00 59.97 218 GLY A O 1
ATOM 1679 N N . GLY A 1 219 ? 67.048 15.449 -97.197 1.00 56.72 219 GLY A N 1
ATOM 1680 C CA . GLY A 1 219 ? 67.020 15.278 -98.649 1.00 56.72 219 GLY A CA 1
ATOM 1681 C C . GLY A 1 219 ? 67.633 13.941 -99.046 1.00 56.72 219 GLY A C 1
ATOM 1682 O O . GLY A 1 219 ? 68.646 13.531 -98.484 1.00 56.72 219 GLY A O 1
ATOM 1683 N N . VAL A 1 220 ? 67.024 13.252 -100.013 1.00 57.66 220 VAL A N 1
ATOM 1684 C CA . VAL A 1 220 ? 67.666 12.112 -100.680 1.00 57.66 220 VAL A CA 1
ATOM 1685 C C . VAL A 1 220 ? 68.906 12.647 -101.396 1.00 57.66 220 VAL A C 1
ATOM 1687 O O . VAL A 1 220 ? 68.808 13.608 -102.159 1.00 57.66 220 VAL A O 1
ATOM 1690 N N . LEU A 1 221 ? 70.070 12.049 -101.137 1.00 62.91 221 LEU A N 1
ATOM 1691 C CA . LEU A 1 221 ? 71.273 12.325 -101.914 1.00 62.91 221 LEU A CA 1
ATOM 1692 C C . LEU A 1 221 ? 70.983 11.946 -103.371 1.00 62.91 221 LEU A C 1
ATOM 1694 O O . LEU A 1 221 ? 70.658 10.791 -103.643 1.00 62.91 221 LEU A O 1
ATOM 1698 N N . TYR A 1 222 ? 71.120 12.894 -104.296 1.00 65.06 222 TYR A N 1
ATOM 1699 C CA . TYR A 1 222 ? 71.110 12.615 -105.732 1.00 65.06 222 TYR A CA 1
ATOM 1700 C C . TYR A 1 222 ? 72.548 12.649 -106.253 1.00 65.06 222 TYR A C 1
ATOM 1702 O O . TYR A 1 222 ? 72.975 13.683 -106.769 1.00 65.06 222 TYR A O 1
ATOM 1710 N N . PRO A 1 223 ? 73.329 11.568 -106.082 1.00 72.81 223 PRO A N 1
ATOM 1711 C CA . PRO A 1 223 ? 74.607 11.469 -106.755 1.00 72.81 223 PRO A CA 1
ATOM 1712 C C . PRO A 1 223 ? 74.349 11.228 -108.245 1.00 72.81 223 PRO A C 1
ATOM 1714 O O . PRO A 1 223 ? 73.627 10.297 -108.613 1.00 72.81 223 PRO A O 1
ATOM 1717 N N . SER A 1 224 ? 74.931 12.054 -109.107 1.00 71.44 224 SER A N 1
ATOM 1718 C CA . SER A 1 224 ? 75.050 11.732 -110.529 1.00 71.44 224 SER A CA 1
ATOM 1719 C C . SER A 1 224 ? 76.434 11.165 -110.789 1.00 71.44 224 SER A C 1
ATOM 1721 O O . SER A 1 224 ? 77.432 11.640 -110.247 1.00 71.44 224 SER A O 1
ATOM 1723 N N . PHE A 1 225 ? 76.466 10.098 -111.579 1.00 80.75 225 PHE A N 1
ATOM 1724 C CA . PHE A 1 225 ? 77.681 9.381 -111.911 1.00 80.75 225 PHE A CA 1
ATOM 1725 C C . PHE A 1 225 ? 77.944 9.526 -113.399 1.00 80.75 225 PHE A C 1
ATOM 1727 O O . PHE A 1 225 ? 77.153 9.049 -114.211 1.00 80.75 225 PHE A O 1
ATOM 1734 N N . ASP A 1 226 ? 79.073 10.134 -113.736 1.00 79.25 226 ASP A N 1
ATOM 1735 C CA . ASP A 1 226 ? 79.503 10.339 -115.111 1.00 79.25 226 ASP A CA 1
ATOM 1736 C C . ASP A 1 226 ? 80.892 9.734 -115.302 1.00 79.25 226 ASP A C 1
ATOM 1738 O O . ASP A 1 226 ? 81.776 9.874 -114.457 1.00 79.25 226 ASP A O 1
ATOM 1742 N N . ILE A 1 227 ? 81.101 9.036 -116.416 1.00 79.88 227 ILE A N 1
ATOM 1743 C CA . ILE A 1 227 ? 82.425 8.533 -116.789 1.00 79.88 227 ILE A CA 1
ATOM 1744 C C . ILE A 1 227 ? 83.051 9.563 -117.716 1.00 79.88 227 ILE A C 1
ATOM 1746 O O . ILE A 1 227 ? 82.493 9.867 -118.770 1.00 79.88 227 ILE A O 1
ATOM 1750 N N . ASN A 1 228 ? 84.218 10.089 -117.348 1.00 76.50 228 ASN A N 1
ATOM 1751 C CA . ASN A 1 228 ? 84.943 10.984 -118.238 1.00 76.50 228 ASN A CA 1
ATOM 1752 C C . ASN A 1 228 ? 85.476 10.172 -119.440 1.00 76.50 228 ASN A C 1
ATOM 1754 O O . ASN A 1 228 ? 86.252 9.232 -119.242 1.00 76.50 228 ASN A O 1
ATOM 1758 N N . PRO A 1 229 ? 85.083 10.515 -120.679 1.00 76.94 229 PRO A N 1
ATOM 1759 C CA . PRO A 1 229 ? 85.391 9.716 -121.862 1.00 76.94 229 PRO A CA 1
ATOM 1760 C C . PRO A 1 229 ? 86.877 9.720 -122.252 1.00 76.94 229 PR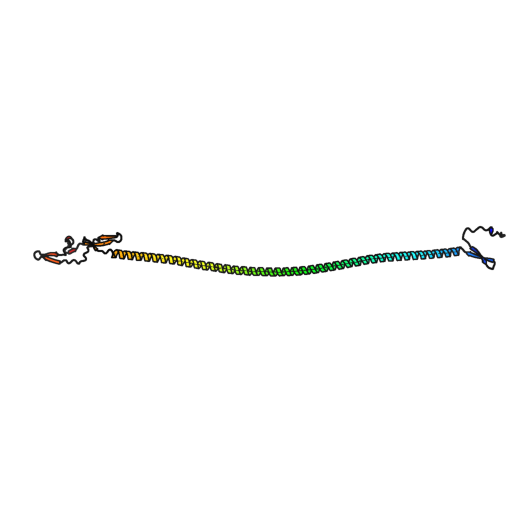O A C 1
ATOM 1762 O O . PRO A 1 229 ? 87.292 8.852 -123.015 1.00 76.94 229 PRO A O 1
ATOM 1765 N N . GLU A 1 230 ? 87.690 10.651 -121.740 1.00 79.44 230 GLU A N 1
ATOM 1766 C CA . GLU A 1 230 ? 89.122 10.713 -122.067 1.00 79.44 230 GLU A CA 1
ATOM 1767 C C . GLU A 1 230 ? 89.988 9.825 -121.171 1.00 79.44 230 GLU A C 1
ATOM 1769 O O . GLU A 1 230 ? 90.987 9.269 -121.625 1.00 79.44 230 GLU A O 1
ATOM 1774 N N . ASN A 1 231 ? 89.622 9.680 -119.895 1.00 82.56 231 ASN A N 1
ATOM 1775 C CA . ASN A 1 231 ? 90.419 8.935 -118.918 1.00 82.56 231 ASN A CA 1
ATOM 1776 C C . ASN A 1 231 ? 89.695 7.710 -118.341 1.00 82.56 231 ASN A C 1
ATOM 1778 O O . ASN A 1 231 ? 90.285 6.994 -117.535 1.00 82.56 231 ASN A O 1
ATOM 1782 N N . MET A 1 232 ? 88.440 7.467 -118.734 1.00 78.56 232 MET A N 1
ATOM 1783 C CA . MET A 1 232 ? 87.594 6.361 -118.273 1.00 78.56 232 MET A CA 1
ATOM 1784 C C . MET A 1 232 ? 87.399 6.296 -116.745 1.00 78.56 232 MET A C 1
ATOM 1786 O O . MET A 1 232 ? 87.032 5.247 -116.216 1.00 78.56 232 MET A O 1
ATOM 1790 N N . HIS A 1 233 ? 87.624 7.397 -116.017 1.00 77.75 233 HIS A N 1
ATOM 1791 C CA . HIS A 1 233 ? 87.371 7.461 -114.575 1.00 77.75 233 HIS A CA 1
ATOM 1792 C C . HIS A 1 233 ? 85.901 7.794 -114.298 1.00 77.75 233 HIS A C 1
ATOM 1794 O O . HIS A 1 233 ? 85.307 8.642 -114.967 1.00 77.75 233 HIS A O 1
ATOM 1800 N N . LEU A 1 234 ? 85.329 7.138 -113.285 1.00 74.94 234 LEU A N 1
ATOM 1801 C CA . LEU A 1 234 ? 83.993 7.421 -112.765 1.00 74.94 234 LEU A CA 1
ATOM 1802 C C . LEU A 1 234 ? 84.049 8.630 -111.823 1.00 74.94 234 LEU A C 1
ATOM 1804 O O . LEU A 1 234 ? 84.733 8.584 -110.801 1.00 74.94 234 LEU A O 1
ATOM 1808 N N . TYR A 1 235 ? 83.306 9.683 -112.142 1.00 74.25 235 TYR A N 1
ATOM 1809 C CA . TYR A 1 235 ? 83.114 10.856 -111.299 1.00 74.25 235 TYR A CA 1
ATOM 1810 C C . TYR A 1 235 ? 81.721 10.816 -110.686 1.00 74.25 235 TYR A C 1
ATOM 1812 O O . TYR A 1 235 ? 80.736 10.584 -111.381 1.00 74.25 235 TYR A O 1
ATOM 1820 N N . MET A 1 236 ? 81.649 11.054 -109.379 1.00 73.94 236 MET A N 1
ATOM 1821 C CA . MET A 1 236 ? 80.393 11.320 -108.692 1.00 73.94 236 MET A CA 1
ATOM 1822 C C . MET A 1 236 ? 80.305 12.815 -108.420 1.00 73.94 236 MET A C 1
ATOM 1824 O O . MET A 1 236 ? 81.168 13.362 -107.734 1.00 73.94 236 MET A O 1
ATOM 1828 N N . THR A 1 237 ? 79.251 13.456 -108.908 1.00 72.38 237 THR A N 1
ATOM 1829 C CA . THR A 1 237 ? 78.890 14.813 -108.499 1.00 72.38 237 THR A CA 1
ATOM 1830 C C . THR A 1 237 ? 77.694 14.761 -107.565 1.00 72.38 237 THR A C 1
ATOM 1832 O O . THR A 1 237 ? 76.754 13.989 -107.751 1.00 72.38 237 THR A O 1
ATOM 1835 N N . TYR A 1 238 ? 77.750 15.585 -106.532 1.00 70.00 238 TYR A N 1
ATOM 1836 C CA . TYR A 1 238 ? 76.739 15.719 -105.496 1.00 70.00 238 TYR A CA 1
ATOM 1837 C C . TYR A 1 238 ? 76.559 17.209 -105.196 1.00 70.00 238 TYR A C 1
ATOM 1839 O O . TYR A 1 238 ? 77.364 18.034 -105.619 1.00 70.00 238 TYR A O 1
ATOM 1847 N N . GLN A 1 239 ? 75.477 17.556 -104.506 1.00 66.75 239 GLN A N 1
ATOM 1848 C CA . GLN A 1 239 ? 75.140 18.945 -104.185 1.00 66.75 239 GLN A CA 1
ATOM 1849 C C . GLN A 1 239 ? 76.272 19.629 -103.391 1.00 66.75 239 GLN A C 1
ATOM 1851 O O . GLN A 1 239 ? 76.892 18.986 -102.544 1.00 66.75 239 GLN A O 1
ATOM 1856 N N . ASP A 1 240 ? 76.500 20.923 -103.648 1.00 59.84 240 ASP A N 1
ATOM 1857 C CA . ASP A 1 240 ? 77.681 21.703 -103.215 1.00 59.84 240 ASP A CA 1
ATOM 1858 C C . ASP A 1 240 ? 77.974 21.682 -101.704 1.00 59.84 240 ASP A C 1
ATOM 1860 O O . ASP A 1 240 ? 79.110 21.883 -101.280 1.00 59.84 240 ASP A O 1
ATOM 1864 N N . ASP A 1 241 ? 76.972 21.385 -100.880 1.00 59.66 241 ASP A N 1
ATOM 1865 C CA . ASP A 1 241 ? 77.073 21.437 -99.420 1.00 59.66 241 ASP A CA 1
ATOM 1866 C C . ASP A 1 241 ? 77.462 20.089 -98.776 1.00 59.66 241 ASP A C 1
ATOM 1868 O O . ASP A 1 241 ? 77.224 19.877 -97.583 1.00 59.66 241 ASP A O 1
ATOM 1872 N N . ILE A 1 242 ? 78.022 19.152 -99.551 1.00 61.06 242 ILE A N 1
ATOM 1873 C CA . ILE A 1 242 ? 78.474 17.839 -99.071 1.00 61.06 242 ILE A CA 1
ATOM 1874 C C . ILE A 1 242 ? 79.995 17.755 -99.181 1.00 61.06 242 ILE A C 1
ATOM 1876 O O . ILE A 1 242 ? 80.582 17.922 -100.243 1.00 61.06 242 ILE A O 1
ATOM 1880 N N . SER A 1 243 ? 80.660 17.497 -98.059 1.00 61.97 243 SER A N 1
ATOM 1881 C CA . SER A 1 243 ? 82.118 17.410 -98.021 1.00 61.97 243 SER A CA 1
ATOM 1882 C C . SER A 1 243 ? 82.621 16.096 -98.635 1.00 61.97 243 SER A C 1
ATOM 1884 O O . SER A 1 243 ? 82.071 15.023 -98.375 1.00 61.97 243 SER A O 1
ATOM 1886 N N . ALA A 1 244 ? 83.685 16.172 -99.443 1.00 60.50 244 ALA A N 1
ATOM 1887 C CA . ALA A 1 244 ? 84.251 15.031 -100.176 1.00 60.50 244 ALA A CA 1
ATOM 1888 C C . ALA A 1 244 ? 84.776 13.902 -99.269 1.00 60.50 244 ALA A C 1
ATOM 1890 O O . ALA A 1 244 ? 84.856 12.751 -99.690 1.00 60.50 244 ALA A O 1
ATOM 1891 N N . ASP A 1 245 ? 85.104 14.212 -98.014 1.00 69.50 245 ASP A N 1
ATOM 1892 C CA . ASP A 1 245 ? 85.591 13.263 -97.007 1.00 69.50 245 ASP A CA 1
ATOM 1893 C C . ASP A 1 245 ? 84.491 12.366 -96.405 1.00 69.50 245 ASP A C 1
ATOM 1895 O O . ASP A 1 245 ? 84.799 11.416 -95.678 1.00 69.50 245 ASP A O 1
ATOM 1899 N N . MET A 1 246 ? 83.218 12.622 -96.727 1.00 68.25 246 MET A N 1
ATOM 1900 C CA . MET A 1 246 ? 82.082 11.800 -96.293 1.00 68.25 246 MET A CA 1
ATOM 1901 C C . MET A 1 246 ? 81.834 10.568 -97.173 1.00 68.25 246 MET A C 1
ATOM 1903 O O . MET A 1 246 ? 80.988 9.741 -96.834 1.00 68.25 246 MET A O 1
ATOM 1907 N N . PHE A 1 247 ? 82.582 10.398 -98.265 1.00 71.12 247 PHE A N 1
ATOM 1908 C CA . PHE A 1 247 ? 82.510 9.208 -99.111 1.00 71.12 247 PHE A CA 1
ATOM 1909 C C . PHE A 1 247 ? 83.859 8.494 -99.166 1.00 71.12 247 PHE A C 1
ATOM 1911 O O . PHE A 1 247 ? 84.906 9.121 -99.309 1.00 71.12 247 PHE A O 1
ATOM 1918 N N . GLU A 1 248 ? 83.845 7.164 -99.083 1.00 77.31 248 GLU A N 1
ATOM 1919 C CA . GLU A 1 248 ? 85.028 6.344 -99.347 1.00 77.31 248 GLU A CA 1
ATOM 1920 C C . GLU A 1 248 ? 84.723 5.226 -100.341 1.00 77.31 248 GLU A C 1
ATOM 1922 O O . GLU A 1 248 ? 83.638 4.646 -100.324 1.00 77.31 248 GLU A O 1
ATOM 1927 N N . LEU A 1 249 ? 85.697 4.906 -101.198 1.00 72.44 249 LEU A N 1
ATOM 1928 C CA . LEU A 1 249 ? 85.635 3.729 -102.056 1.00 72.44 249 LEU A CA 1
ATOM 1929 C C . LEU A 1 249 ? 86.389 2.590 -101.368 1.00 72.44 249 LEU A C 1
ATOM 1931 O O . LEU A 1 249 ? 87.615 2.634 -101.246 1.00 72.44 249 LEU A O 1
ATOM 1935 N N . LYS A 1 250 ? 85.664 1.572 -100.908 1.00 76.75 250 LYS A N 1
ATOM 1936 C CA . LYS A 1 250 ? 86.246 0.413 -100.228 1.00 76.75 250 LYS A CA 1
ATOM 1937 C C . LYS A 1 250 ? 85.777 -0.860 -100.914 1.00 76.75 250 LYS A C 1
ATOM 1939 O O . LYS A 1 250 ? 84.581 -1.085 -101.052 1.00 76.75 250 LYS A O 1
ATOM 1944 N N . GLU A 1 251 ? 86.728 -1.670 -101.381 1.00 77.75 251 GLU A N 1
ATOM 1945 C CA . GLU A 1 251 ? 86.450 -2.954 -102.050 1.00 77.75 251 GLU A CA 1
ATOM 1946 C C . GLU A 1 251 ? 85.423 -2.831 -103.196 1.00 77.75 251 GLU A C 1
ATOM 1948 O O . GLU A 1 251 ? 84.515 -3.646 -103.334 1.00 77.75 251 GLU A O 1
ATOM 1953 N N . GLY A 1 252 ? 85.530 -1.768 -104.001 1.00 73.06 252 GLY A N 1
ATOM 1954 C CA . GLY A 1 252 ? 84.633 -1.522 -105.137 1.00 73.06 252 GLY A CA 1
ATOM 1955 C C . GLY A 1 252 ? 83.240 -0.992 -104.774 1.00 73.06 252 GLY A C 1
ATOM 1956 O O . GLY A 1 252 ? 82.430 -0.790 -105.673 1.00 73.06 252 GLY A O 1
ATOM 1957 N N . HIS A 1 253 ? 82.966 -0.725 -103.495 1.00 73.06 253 HIS A N 1
ATOM 1958 C CA . HIS A 1 253 ? 81.715 -0.133 -103.030 1.00 73.06 253 HIS A CA 1
ATOM 1959 C C . HIS A 1 253 ? 81.944 1.313 -102.594 1.00 73.06 253 HIS A C 1
ATOM 1961 O O . HIS A 1 253 ? 82.914 1.618 -101.897 1.00 73.06 253 HIS A O 1
ATOM 1967 N N . LEU A 1 254 ? 81.035 2.203 -102.991 1.00 73.06 254 LEU A N 1
ATOM 1968 C CA . LEU A 1 254 ? 80.999 3.568 -102.485 1.00 73.06 254 LEU A CA 1
ATOM 1969 C C . LEU A 1 254 ? 80.231 3.581 -101.160 1.00 73.06 254 LEU A C 1
ATOM 1971 O O . LEU A 1 254 ? 79.040 3.271 -101.125 1.00 73.06 254 LEU A O 1
ATOM 1975 N N . ILE A 1 255 ? 80.914 3.927 -100.074 1.00 73.12 255 ILE A N 1
ATOM 1976 C CA . ILE A 1 255 ? 80.359 3.941 -98.722 1.00 73.12 255 ILE A CA 1
ATOM 1977 C C . ILE A 1 255 ? 80.211 5.388 -98.264 1.00 73.12 255 ILE A C 1
ATOM 1979 O O . ILE A 1 255 ? 81.169 6.161 -98.298 1.00 73.12 255 ILE A O 1
ATOM 1983 N N . PHE A 1 256 ? 79.008 5.739 -97.810 1.00 72.31 256 PHE A N 1
ATOM 1984 C CA . PHE A 1 256 ? 78.740 7.013 -97.152 1.00 72.31 256 PHE A CA 1
ATOM 1985 C C . PHE A 1 256 ? 79.018 6.900 -95.650 1.00 72.31 256 PHE A C 1
ATOM 1987 O O . PHE A 1 256 ? 78.456 6.039 -94.968 1.00 72.31 256 PHE A O 1
ATOM 1994 N N . LYS A 1 257 ? 79.886 7.769 -95.132 1.00 67.25 257 LYS A N 1
ATOM 1995 C CA . LYS A 1 257 ? 80.234 7.842 -93.712 1.00 67.25 257 LYS A CA 1
ATOM 1996 C C . LYS A 1 257 ? 79.295 8.815 -93.010 1.00 67.25 257 LYS A C 1
ATOM 1998 O O . LYS A 1 257 ? 79.462 10.025 -93.128 1.00 67.25 257 LYS A O 1
ATOM 2003 N N . PHE A 1 258 ? 78.351 8.294 -92.230 1.00 56.94 258 PHE A N 1
ATOM 2004 C CA . PHE A 1 258 ? 77.738 9.096 -91.171 1.00 56.94 258 PHE A CA 1
ATOM 2005 C C . PHE A 1 258 ? 78.801 9.347 -90.091 1.00 56.94 258 PHE A C 1
ATOM 2007 O O . PHE A 1 258 ? 79.415 8.391 -89.615 1.00 56.94 258 PHE A O 1
ATOM 2014 N N . LYS A 1 259 ? 79.058 10.615 -89.753 1.00 57.69 259 LYS A N 1
ATOM 2015 C CA . LYS A 1 259 ? 79.776 10.963 -88.519 1.00 57.69 259 LYS A CA 1
ATOM 2016 C C . LYS A 1 259 ? 78.851 10.807 -87.321 1.00 57.69 259 LYS A C 1
ATOM 2018 O O . LYS A 1 259 ? 77.659 11.156 -87.468 1.00 57.69 259 LYS A O 1
#

Organism: Bacteroides thetaiotaomicron (NCBI:txid818)

Foldseek 3Di:
DDDDDDDPVPDDDDPDLADWDFPDAPPVRHTDTDGPVVVVVVVVVVVVVVVVVVVVVVVVVVVVVVVVVVVVVVVVVVVVVVVVVVVVVVVVVVVVVVVVVVVVVVVVVVVVVVVVVVVVVVVVVVVVVVVVVVVVVVVVVVVVVVVVVVVVVVVVVVVVVVVVVVVVVVVVVVVVVVVVVVVVLCVVFDWDQDPVQFIWHQDPVVRDTDGPVHGPDPDDWDWDWDQDPPPRDIDTDTDPPDDPVQWDQDPNDIDGDDD

pLDDT: mean 87.06, std 14.05, range [42.22, 98.81]

Radius of gyration: 96.44 Å; chains: 1; bounding box: 164×52×264 Å